Protein AF-A0A944C0C3-F1 (afdb_monomer_lite)

Secondary structure (DSSP, 8-state):
-HHHHHHHHHHHHHHSS---HHHHHHHHGGGEEEEEEEEEEEEE-TTS-EEEE-EE-TT-PEES-BS-HHHHHHS-EEEEEEEEE-STTSEEEE-HHHHS----HHHHHHHHHHHHHHHHHHHHHHHHHHHHHHHHHHHHHHHHEEE-TTS-EEES-HHHHHHHHHHHHHHHHHHHHHHHHHHHHHHH--GGG-EEEEEEEEEEE-TT---SSHHHHHHHSEEEEEEE-SSTT---EEEEETTS--

Foldseek 3Di:
DVVVVVVVVVVVVVVVVDDDPVVVCVVFQQQKWKKKKFKKKWKQFPVRQIWIFAAADPVRATHQIGSDPVSCVVPTDMDMFMWGDPDQQFKIKTFQCRQFNDHPLVSVLVNLLVVLVVLLVVLVVVLVVLVVLLVVLVVVLVVQWDADPVRDIDGNDPVSNVVSVVSNVVSVVSNVVSVVVSVVSVRRSPSVRIDMGMDIQMFIDGPPDDDPDVVSRSPVWTKHWPDADPDPPGGMTMIGTPSRGD

Structure (mmCIF, N/CA/C/O backbone):
data_AF-A0A944C0C3-F1
#
_entry.id   AF-A0A944C0C3-F1
#
loop_
_atom_site.group_PDB
_atom_site.id
_atom_site.type_symbol
_atom_site.label_atom_id
_atom_site.label_alt_id
_atom_site.label_comp_id
_atom_site.label_asym_id
_atom_site.label_entity_id
_atom_site.label_seq_id
_atom_site.pdbx_PDB_ins_code
_atom_site.Cartn_x
_atom_site.Cartn_y
_atom_site.Cartn_z
_atom_site.occupancy
_atom_site.B_iso_or_equiv
_atom_site.auth_seq_id
_atom_site.auth_comp_id
_atom_site.auth_asym_id
_atom_site.auth_atom_id
_atom_site.pdbx_PDB_model_num
ATOM 1 N N . MET A 1 1 ? -55.268 3.472 57.180 1.00 52.78 1 MET A N 1
ATOM 2 C CA . MET A 1 1 ? -53.961 4.138 57.399 1.00 52.78 1 MET A CA 1
ATOM 3 C C . MET A 1 1 ? -52.775 3.318 56.881 1.00 52.78 1 MET A C 1
ATOM 5 O O . MET A 1 1 ? -52.108 3.807 55.984 1.00 52.78 1 MET A O 1
ATOM 9 N N . LYS A 1 2 ? -52.555 2.061 57.312 1.00 54.34 2 LYS A N 1
ATOM 10 C CA . LYS A 1 2 ? -51.426 1.222 56.829 1.00 54.34 2 LYS A CA 1
ATOM 11 C C . LYS A 1 2 ? -51.336 1.047 55.299 1.00 54.34 2 LYS A C 1
ATOM 13 O O . LYS A 1 2 ? -50.247 1.141 54.757 1.00 54.34 2 LYS A O 1
ATOM 18 N N . LYS A 1 3 ? -52.463 0.857 54.595 1.00 54.03 3 LYS A N 1
ATOM 19 C CA . LYS A 1 3 ? -52.486 0.712 53.120 1.00 54.03 3 LYS A CA 1
ATOM 20 C C . LYS A 1 3 ? -52.138 2.003 52.361 1.00 54.03 3 LYS A C 1
ATOM 22 O O . LYS A 1 3 ? -51.507 1.928 51.319 1.00 54.03 3 LYS A O 1
ATOM 27 N N . ILE A 1 4 ? -52.516 3.165 52.901 1.00 68.25 4 ILE A N 1
ATOM 28 C CA . ILE A 1 4 ? -52.216 4.479 52.303 1.00 68.25 4 ILE A CA 1
ATOM 29 C C . ILE A 1 4 ? -50.733 4.807 52.499 1.00 68.25 4 ILE A C 1
ATOM 31 O O . ILE A 1 4 ? -50.081 5.219 51.550 1.00 68.25 4 ILE A O 1
ATOM 35 N N . LEU A 1 5 ? -50.190 4.510 53.688 1.00 67.62 5 LEU A N 1
ATOM 36 C CA . LEU A 1 5 ? -48.763 4.653 53.988 1.00 67.62 5 LEU A CA 1
ATOM 37 C C . LEU A 1 5 ? -47.892 3.763 53.079 1.00 67.62 5 LEU A C 1
ATOM 39 O O . LEU A 1 5 ? -46.846 4.190 52.601 1.00 67.62 5 LEU A O 1
ATOM 43 N N . PHE A 1 6 ? -48.346 2.536 52.805 1.00 72.38 6 PHE A N 1
ATOM 44 C CA . PHE A 1 6 ? -47.646 1.604 51.918 1.00 72.38 6 PHE A CA 1
ATOM 45 C C . PHE A 1 6 ? -47.659 2.080 50.457 1.00 72.38 6 PHE A C 1
ATOM 47 O O . PHE A 1 6 ? -46.633 2.016 49.787 1.00 72.38 6 PHE A O 1
ATOM 54 N N . LEU A 1 7 ? -48.788 2.621 49.980 1.00 69.00 7 LEU A N 1
ATOM 55 C CA . LEU A 1 7 ? -48.899 3.184 48.629 1.00 69.00 7 LEU A CA 1
ATOM 56 C C . LEU A 1 7 ? -48.031 4.439 48.451 1.00 69.00 7 LEU A C 1
ATOM 58 O O . LEU A 1 7 ? -47.411 4.604 47.406 1.00 69.00 7 LEU A O 1
ATOM 62 N N . SER A 1 8 ? -47.944 5.298 49.472 1.00 70.00 8 SER A N 1
ATOM 63 C CA . SER A 1 8 ? -47.096 6.495 49.439 1.00 70.00 8 SER A CA 1
ATOM 64 C C . SER A 1 8 ? -45.602 6.168 49.494 1.00 70.00 8 SER A C 1
ATOM 66 O O . SER A 1 8 ? -44.816 6.826 48.821 1.00 70.00 8 SER A O 1
ATOM 68 N N . VAL A 1 9 ? -45.202 5.131 50.239 1.00 70.81 9 VAL A N 1
ATOM 69 C CA . VAL A 1 9 ? -43.807 4.655 50.257 1.00 70.81 9 VAL A CA 1
ATOM 70 C C . VAL A 1 9 ? -43.448 3.994 48.925 1.00 70.81 9 VAL A C 1
ATOM 72 O O . VAL A 1 9 ? -42.387 4.274 48.380 1.00 70.81 9 VAL A O 1
ATOM 75 N N . LEU A 1 10 ? -44.346 3.190 48.348 1.00 66.38 10 LEU A N 1
ATOM 76 C CA . LEU A 1 10 ? -44.137 2.575 47.035 1.00 66.38 10 LEU A CA 1
ATOM 77 C C . LEU A 1 10 ? -44.036 3.631 45.920 1.00 66.38 10 LEU A C 1
ATOM 79 O O . LEU A 1 10 ? -43.159 3.535 45.068 1.00 66.38 10 LEU A O 1
ATOM 83 N N . ALA A 1 11 ? -44.873 4.673 45.963 1.00 62.66 11 ALA A N 1
ATOM 84 C CA . ALA A 1 11 ? -44.796 5.802 45.039 1.00 62.66 11 ALA A CA 1
ATOM 85 C C . ALA A 1 11 ? -43.496 6.610 45.208 1.00 62.66 11 ALA A C 1
ATOM 87 O O . ALA A 1 11 ? -42.889 6.985 44.212 1.00 62.66 11 ALA A O 1
ATOM 88 N N . ALA A 1 12 ? -43.023 6.825 46.442 1.00 61.19 12 ALA A N 1
ATOM 89 C CA . ALA A 1 12 ? -41.749 7.499 46.705 1.00 61.19 12 ALA A CA 1
ATOM 90 C C . ALA A 1 12 ? -40.536 6.685 46.213 1.00 61.19 12 ALA A C 1
ATOM 92 O O . ALA A 1 12 ? -39.599 7.255 45.663 1.00 61.19 12 ALA A O 1
ATOM 93 N N . VAL A 1 13 ? -40.569 5.354 46.338 1.00 60.91 13 VAL A N 1
ATOM 94 C CA . VAL A 1 13 ? -39.526 4.461 45.800 1.00 60.91 13 VAL A CA 1
ATOM 95 C C . VAL A 1 13 ? -39.543 4.445 44.265 1.00 60.91 13 VAL A C 1
ATOM 97 O O . VAL A 1 13 ? -38.482 4.480 43.648 1.00 60.91 13 VAL A O 1
ATOM 100 N N . LEU A 1 14 ? -40.728 4.465 43.643 1.00 56.59 14 LEU A N 1
ATOM 101 C CA . LEU A 1 14 ? -40.882 4.539 42.184 1.00 56.59 14 LEU A CA 1
ATOM 102 C C . LEU A 1 14 ? -40.457 5.904 41.611 1.00 56.59 14 LEU A C 1
ATOM 104 O O . LEU A 1 14 ? -39.889 5.953 40.525 1.00 56.59 14 LEU A O 1
ATOM 108 N N . LEU A 1 15 ? -40.675 7.001 42.345 1.00 54.72 15 LEU A N 1
ATOM 109 C CA . LEU A 1 15 ? -40.258 8.355 41.951 1.00 54.72 15 LEU A CA 1
ATOM 110 C C . LEU A 1 15 ? -38.751 8.601 42.153 1.00 54.72 15 LEU A C 1
ATOM 112 O O . LEU A 1 15 ? -38.170 9.396 41.420 1.00 54.72 15 LEU A O 1
ATOM 116 N N . CYS A 1 16 ? -38.101 7.895 43.086 1.00 54.53 16 CYS A N 1
ATOM 117 C CA . CYS A 1 16 ? -36.644 7.941 43.280 1.00 54.53 16 CYS A CA 1
ATOM 118 C C . CYS A 1 16 ? -35.850 7.040 42.315 1.00 54.53 16 CYS A C 1
ATOM 120 O O . CYS A 1 16 ? -34.625 7.133 42.276 1.00 54.53 16 CYS A O 1
ATOM 122 N N . ALA A 1 17 ? -36.510 6.168 41.546 1.00 57.03 17 ALA A N 1
ATOM 123 C CA . ALA A 1 17 ? -35.841 5.233 40.636 1.00 57.03 17 ALA A CA 1
ATOM 124 C C . ALA A 1 17 ? -35.495 5.837 39.259 1.00 57.03 17 ALA A C 1
ATOM 126 O O . ALA A 1 17 ? -34.719 5.247 38.507 1.00 57.03 17 ALA A O 1
ATOM 127 N N . CYS A 1 18 ? -36.026 7.016 38.921 1.00 62.00 18 CYS A N 1
ATOM 128 C CA . CYS A 1 18 ? -35.704 7.709 37.674 1.00 62.00 18 CYS A CA 1
ATOM 129 C C . CYS A 1 18 ? -34.451 8.575 37.853 1.00 62.00 18 CYS A C 1
ATOM 131 O O . CYS A 1 18 ? -34.541 9.748 38.219 1.00 62.00 18 CYS A O 1
ATOM 133 N N . LYS A 1 19 ? -33.272 8.002 37.583 1.00 73.88 19 LYS A N 1
ATOM 134 C CA . LYS A 1 19 ? -32.047 8.800 37.438 1.00 73.88 19 LYS A CA 1
ATOM 135 C C . LYS A 1 19 ? -32.201 9.762 36.267 1.00 73.88 19 LYS A C 1
ATOM 137 O O . LYS A 1 19 ? -32.759 9.409 35.226 1.00 73.88 19 LYS A O 1
ATOM 142 N N . LYS A 1 20 ? -31.684 10.979 36.427 1.00 84.50 20 LYS A N 1
ATOM 143 C CA . LYS A 1 20 ? -31.580 11.904 35.296 1.00 84.50 20 LYS A CA 1
ATOM 144 C C . LYS A 1 20 ? -30.569 11.352 34.283 1.00 84.50 20 LYS A C 1
ATOM 146 O O . LYS A 1 20 ? -29.587 10.739 34.706 1.00 84.50 20 LYS A O 1
ATOM 151 N N . PRO A 1 21 ? -30.748 11.607 32.976 1.00 82.12 21 PRO A N 1
ATOM 152 C CA . PRO A 1 21 ? -29.786 11.198 31.952 1.00 82.12 21 PRO A CA 1
ATOM 153 C C . PRO A 1 21 ? -28.337 11.606 32.263 1.00 82.12 21 PRO A C 1
ATOM 155 O O . PRO A 1 21 ? -27.423 10.830 32.023 1.00 82.12 21 PRO A O 1
ATOM 158 N N . GLU A 1 22 ? -28.132 12.776 32.875 1.00 86.12 22 GLU A N 1
ATOM 159 C CA . GLU A 1 22 ? -26.816 13.280 33.302 1.00 86.12 22 GLU A CA 1
ATOM 160 C C . GLU A 1 22 ? -26.154 12.388 34.362 1.00 86.12 22 GLU A C 1
ATOM 162 O O . GLU A 1 22 ? -24.973 12.077 34.266 1.00 86.12 22 GLU A O 1
ATOM 167 N N . GLN A 1 23 ? -26.926 11.919 35.345 1.00 86.31 23 GLN A N 1
ATOM 168 C CA . GLN A 1 23 ? -26.419 11.025 36.389 1.00 86.31 23 GLN A CA 1
ATOM 169 C C . GLN A 1 23 ? -26.054 9.660 35.808 1.00 86.31 23 GLN A C 1
ATOM 171 O O . GLN A 1 23 ? -25.049 9.072 36.193 1.00 86.31 23 GLN A O 1
ATOM 176 N N . LEU A 1 24 ? -26.856 9.166 34.860 1.00 83.50 24 LEU A N 1
ATOM 177 C CA . LEU A 1 24 ? -26.553 7.924 34.158 1.00 83.50 24 LEU A CA 1
ATOM 178 C C . LEU A 1 24 ? -25.295 8.070 33.292 1.00 83.50 24 LEU A C 1
ATOM 180 O O . LEU A 1 24 ? -24.466 7.168 33.276 1.00 83.50 24 LEU A O 1
ATOM 184 N N . TYR A 1 25 ? -25.127 9.207 32.614 1.00 85.06 25 TYR A N 1
ATOM 185 C CA . TYR A 1 25 ? -23.907 9.512 31.871 1.00 85.06 25 TYR A CA 1
ATOM 186 C C . TYR A 1 25 ? -22.688 9.528 32.794 1.00 85.06 25 TYR A C 1
ATOM 188 O O . TYR A 1 25 ? -21.719 8.827 32.525 1.00 85.06 25 TYR A O 1
ATOM 196 N N . ASP A 1 26 ? -22.738 10.260 33.907 1.00 86.56 26 ASP A N 1
ATOM 197 C CA . ASP A 1 26 ? -21.607 10.353 34.832 1.00 86.56 26 ASP A CA 1
ATOM 198 C C . ASP A 1 26 ? -21.208 9.003 35.437 1.00 86.56 26 ASP A C 1
ATOM 200 O O . ASP A 1 26 ? -20.022 8.766 35.664 1.00 86.56 26 ASP A O 1
ATOM 204 N N . GLU A 1 27 ? -22.174 8.109 35.652 1.00 86.94 27 GLU A N 1
ATOM 205 C CA . GLU A 1 27 ? -21.926 6.747 36.129 1.00 86.94 27 GLU A CA 1
ATOM 206 C C . GLU A 1 27 ? -21.344 5.819 35.055 1.00 86.94 27 GLU A C 1
ATOM 208 O O . GLU A 1 27 ? -20.605 4.898 35.395 1.00 86.94 27 GLU A O 1
ATOM 213 N N . GLN A 1 28 ? -21.685 6.025 33.779 1.00 86.75 28 GLN A N 1
ATOM 214 C CA . GLN A 1 28 ? -21.370 5.087 32.691 1.00 86.75 28 GLN A CA 1
ATOM 215 C C . GLN A 1 28 ? -20.277 5.579 31.734 1.00 86.75 28 GLN A C 1
ATOM 217 O O . GLN A 1 28 ? -19.747 4.783 30.960 1.00 86.75 28 GLN A O 1
ATOM 222 N N . LYS A 1 29 ? -19.904 6.863 31.772 1.00 87.31 29 LYS A N 1
ATOM 223 C CA . LYS A 1 29 ? -18.947 7.470 30.829 1.00 87.31 29 LYS A CA 1
ATOM 224 C C . LYS A 1 29 ? -17.575 6.798 30.821 1.00 87.31 29 LYS A C 1
ATOM 226 O O . LYS A 1 29 ? -16.930 6.770 29.784 1.00 87.31 29 LYS A O 1
ATOM 231 N N . SER A 1 30 ? -17.145 6.203 31.936 1.00 89.12 30 SER A N 1
ATOM 232 C CA . SER A 1 30 ? -15.888 5.442 32.013 1.00 89.12 30 SER A CA 1
ATOM 233 C C . SER A 1 30 ? -15.918 4.124 31.230 1.00 89.12 30 SER A C 1
ATOM 235 O O . SER A 1 30 ? -14.862 3.587 30.904 1.00 89.12 30 SER A O 1
ATOM 237 N N . GLY A 1 31 ? -17.106 3.601 30.911 1.00 91.00 31 GLY A N 1
ATOM 238 C CA . GLY A 1 31 ? -17.285 2.399 30.097 1.00 91.00 31 GLY A CA 1
ATOM 239 C C . GLY A 1 31 ? -17.134 2.641 28.593 1.00 91.00 31 GLY A C 1
ATOM 240 O O . GLY A 1 31 ? -17.094 1.675 27.831 1.00 91.00 31 GLY A O 1
ATOM 241 N N . VAL A 1 32 ? -17.048 3.903 28.162 1.00 93.25 32 VAL A N 1
ATOM 242 C CA . VAL A 1 32 ? -16.939 4.314 26.759 1.00 93.25 32 VAL A CA 1
ATOM 243 C C . VAL A 1 32 ? -15.561 4.915 26.519 1.00 93.25 32 VAL A C 1
ATOM 245 O O . VAL A 1 32 ? -15.089 5.740 27.297 1.00 93.25 32 VAL A O 1
ATOM 248 N N . VAL A 1 33 ? -14.905 4.511 25.434 1.00 94.12 33 VAL A N 1
ATOM 249 C CA . VAL A 1 33 ? -13.555 4.974 25.093 1.00 94.12 33 VAL A CA 1
ATOM 250 C C . VAL A 1 33 ? -13.460 5.370 23.631 1.00 94.12 33 VAL A C 1
ATOM 252 O O . VAL A 1 33 ? -14.159 4.824 22.773 1.00 94.12 33 VAL A O 1
ATOM 255 N N . MET A 1 34 ? -12.556 6.299 23.335 1.00 94.81 34 MET A N 1
ATOM 256 C CA . MET A 1 34 ? -12.197 6.617 21.958 1.00 94.81 34 MET A CA 1
ATOM 257 C C . MET A 1 34 ? -11.143 5.627 21.472 1.00 94.81 34 MET A C 1
ATOM 259 O O . MET A 1 34 ? -10.160 5.380 22.166 1.00 94.81 34 MET A O 1
ATOM 263 N N . VAL A 1 35 ? -11.334 5.083 20.277 1.00 96.00 35 VAL A N 1
ATOM 264 C CA . VAL A 1 35 ? -10.367 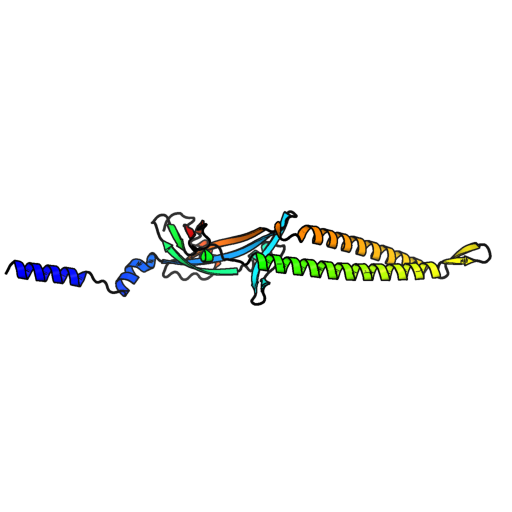4.230 19.584 1.00 96.00 35 VAL A CA 1
ATOM 265 C C . VAL A 1 35 ? -9.672 5.062 18.522 1.00 96.00 35 VAL A C 1
ATOM 267 O O . VAL A 1 35 ? -10.334 5.777 17.771 1.00 96.00 35 VAL A O 1
ATOM 270 N N . ILE A 1 36 ? -8.354 4.932 18.434 1.00 94.94 36 ILE A N 1
ATOM 271 C CA . ILE A 1 36 ? -7.581 5.361 17.272 1.00 94.94 36 ILE A CA 1
ATOM 272 C C . ILE A 1 36 ? -7.101 4.122 16.523 1.00 94.94 36 ILE A C 1
ATOM 274 O O . ILE A 1 36 ? -6.686 3.137 17.137 1.00 94.94 36 ILE A O 1
ATOM 278 N N . ASN A 1 37 ? -7.137 4.191 15.200 1.00 95.62 37 ASN A N 1
ATOM 279 C CA . ASN A 1 37 ? -6.566 3.191 14.320 1.00 95.62 37 ASN A CA 1
ATOM 280 C C . ASN A 1 37 ? -5.639 3.878 13.322 1.00 95.62 37 ASN A C 1
ATOM 282 O O . ASN A 1 37 ? -6.105 4.644 12.473 1.00 95.62 37 ASN A O 1
ATOM 286 N N . LYS A 1 38 ? -4.339 3.599 13.425 1.00 95.62 38 LYS A N 1
ATOM 287 C CA . LYS A 1 38 ? -3.380 3.910 12.367 1.00 95.62 38 LYS A CA 1
ATOM 288 C C . LYS A 1 38 ? -3.249 2.713 11.460 1.00 95.62 38 LYS A C 1
ATOM 290 O O . LYS A 1 38 ? -2.964 1.614 11.928 1.00 95.62 38 LYS A O 1
ATOM 295 N N . TYR A 1 39 ? -3.430 2.926 10.171 1.00 96.25 39 TYR A N 1
ATOM 296 C CA . TYR A 1 39 ? -3.459 1.821 9.240 1.00 96.25 39 TYR A CA 1
ATOM 297 C C . TYR A 1 39 ? -2.882 2.171 7.879 1.00 96.25 39 TYR A C 1
ATOM 299 O O . TYR A 1 39 ? -2.776 3.324 7.466 1.00 96.25 39 TYR A O 1
ATOM 307 N N . TYR A 1 40 ? -2.507 1.112 7.188 1.00 97.94 40 TYR A N 1
ATOM 308 C CA . TYR A 1 40 ? -2.218 1.086 5.767 1.00 97.94 40 TYR A CA 1
ATOM 309 C C . TYR A 1 40 ? -2.669 -0.270 5.231 1.00 97.94 40 TYR A C 1
ATOM 311 O O . TYR A 1 40 ? -3.080 -1.148 5.991 1.00 97.94 40 TYR A O 1
ATOM 319 N N . TYR A 1 41 ? -2.604 -0.449 3.925 1.00 98.06 41 TYR A N 1
ATOM 320 C CA . TYR A 1 41 ? -2.944 -1.690 3.261 1.00 98.06 41 TYR A CA 1
ATOM 321 C C . TYR A 1 41 ? -1.694 -2.307 2.658 1.00 98.06 41 TYR A C 1
ATOM 323 O O . TYR A 1 41 ? -0.877 -1.626 2.040 1.00 98.06 41 TYR A O 1
ATOM 331 N N . GLU A 1 42 ? -1.568 -3.610 2.847 1.00 97.56 42 GLU A N 1
ATOM 332 C CA . GLU A 1 42 ? -0.600 -4.458 2.179 1.00 97.56 42 GLU A CA 1
ATOM 333 C C . GLU A 1 42 ? -1.271 -5.094 0.959 1.00 97.56 42 GLU A C 1
ATOM 335 O O . GLU A 1 42 ? -2.310 -5.749 1.085 1.00 97.56 42 GLU A O 1
ATOM 340 N N . MET A 1 43 ? -0.680 -4.886 -0.215 1.00 95.81 43 MET A N 1
ATOM 341 C CA . MET A 1 43 ? -1.062 -5.503 -1.479 1.00 95.81 43 MET A CA 1
ATOM 342 C C . MET A 1 43 ? -0.032 -6.572 -1.835 1.00 95.81 43 MET A C 1
ATOM 344 O O . MET A 1 43 ? 1.070 -6.248 -2.276 1.00 95.81 43 MET A O 1
ATOM 348 N N . LYS A 1 44 ? -0.384 -7.846 -1.659 1.00 94.19 44 LYS A N 1
ATOM 349 C CA . LYS A 1 44 ? 0.460 -8.965 -2.092 1.00 94.19 44 LYS A CA 1
ATOM 350 C C . LYS A 1 44 ? 0.113 -9.333 -3.520 1.00 94.19 44 LYS A C 1
ATOM 352 O O . LYS A 1 44 ? -1.046 -9.622 -3.823 1.00 94.19 44 LYS A O 1
ATOM 357 N N . LEU A 1 45 ? 1.117 -9.313 -4.381 1.00 91.31 45 LEU A N 1
ATOM 358 C CA . LEU A 1 45 ? 1.002 -9.681 -5.783 1.00 91.31 45 LEU A CA 1
ATOM 359 C C . LEU A 1 45 ? 1.231 -11.192 -5.958 1.00 91.31 45 LEU A C 1
ATOM 361 O O . LEU A 1 45 ? 1.945 -11.797 -5.153 1.00 91.31 45 LEU A O 1
ATOM 365 N N . PRO A 1 46 ? 0.696 -11.809 -7.031 1.00 86.94 46 PRO A N 1
ATOM 366 C CA . PRO A 1 46 ? 0.889 -13.237 -7.313 1.00 86.94 46 PRO A CA 1
ATOM 367 C C . PRO A 1 46 ? 2.361 -13.659 -7.420 1.00 86.94 46 PRO A C 1
ATOM 369 O O . PRO A 1 46 ? 2.713 -14.796 -7.123 1.00 86.94 46 PRO A O 1
ATOM 372 N N . SER A 1 47 ? 3.224 -12.730 -7.829 1.00 83.25 47 SER A N 1
ATOM 373 C CA . SER A 1 47 ? 4.674 -12.900 -7.939 1.00 83.25 47 SER A CA 1
ATOM 374 C C . SER A 1 47 ? 5.403 -12.981 -6.592 1.00 83.25 47 SER A C 1
ATOM 376 O O . SER A 1 47 ? 6.591 -13.285 -6.560 1.00 83.25 47 SER A O 1
ATOM 378 N N . GLY A 1 48 ? 4.722 -12.688 -5.479 1.00 84.62 48 GLY A N 1
ATOM 379 C CA . GLY A 1 48 ? 5.311 -12.583 -4.142 1.00 84.62 48 GLY A CA 1
ATOM 380 C C . GLY A 1 48 ? 5.785 -11.174 -3.774 1.00 84.62 48 GLY A C 1
ATOM 381 O O . GLY A 1 48 ? 6.101 -10.926 -2.609 1.00 84.62 48 GLY A O 1
ATOM 382 N N . TYR A 1 49 ? 5.787 -10.232 -4.723 1.00 88.31 49 TYR A N 1
ATOM 383 C CA . TYR A 1 49 ? 6.049 -8.821 -4.434 1.00 88.31 49 TYR A CA 1
ATOM 384 C C . TYR A 1 49 ? 4.944 -8.224 -3.565 1.00 88.31 49 TYR A C 1
ATOM 386 O O . TYR A 1 49 ? 3.770 -8.578 -3.680 1.00 88.31 49 TYR A O 1
ATOM 394 N N . THR A 1 50 ? 5.330 -7.303 -2.687 1.00 93.25 50 THR A N 1
ATOM 395 C CA . THR A 1 50 ? 4.412 -6.635 -1.767 1.00 93.25 50 THR A CA 1
ATOM 396 C C . THR A 1 50 ? 4.520 -5.131 -1.943 1.00 93.25 50 THR A C 1
ATOM 398 O O . THR A 1 50 ? 5.617 -4.583 -1.908 1.00 93.25 50 THR A O 1
ATOM 401 N N . LEU A 1 51 ? 3.375 -4.483 -2.123 1.00 95.00 51 LEU A N 1
ATOM 402 C CA . LEU A 1 51 ? 3.243 -3.037 -2.245 1.00 95.00 51 LEU A CA 1
ATOM 403 C C . LEU A 1 51 ? 2.341 -2.511 -1.130 1.00 95.00 51 LEU A C 1
ATOM 405 O O . LEU A 1 51 ? 1.549 -3.255 -0.545 1.00 95.00 51 LEU A O 1
ATOM 409 N N . TYR A 1 52 ? 2.448 -1.223 -0.839 1.00 97.69 52 TYR A N 1
ATOM 410 C CA . TYR A 1 52 ? 1.757 -0.586 0.272 1.00 97.69 52 TYR A CA 1
ATOM 411 C C . TYR A 1 52 ? 1.035 0.681 -0.169 1.00 97.69 52 TYR A C 1
ATOM 413 O O . TYR A 1 52 ? 1.483 1.374 -1.076 1.00 97.69 52 TYR A O 1
ATOM 421 N N . PHE A 1 53 ? -0.091 0.983 0.476 1.00 97.69 53 PHE A N 1
ATOM 422 C CA . PHE A 1 53 ? -0.876 2.196 0.230 1.00 97.69 53 PHE A CA 1
ATOM 423 C C . PHE A 1 53 ? -1.768 2.534 1.425 1.00 97.69 53 PHE A C 1
ATOM 425 O O . PHE A 1 53 ? -1.959 1.702 2.310 1.00 97.69 53 PHE A O 1
ATOM 432 N N . THR A 1 54 ? -2.342 3.736 1.474 1.00 97.12 54 THR A N 1
ATOM 433 C CA . THR A 1 54 ? -3.154 4.178 2.628 1.00 97.12 54 THR A CA 1
ATOM 434 C C . THR A 1 54 ? -4.652 4.237 2.361 1.00 97.12 54 THR A C 1
ATOM 436 O O . THR A 1 54 ? -5.433 4.255 3.308 1.00 97.12 54 THR A O 1
ATOM 439 N N . GLY A 1 55 ? -5.075 4.237 1.099 1.00 96.56 55 GLY A N 1
ATOM 440 C CA . GLY A 1 55 ? -6.488 4.262 0.735 1.00 96.56 55 GLY A CA 1
ATOM 441 C C . GLY A 1 55 ? -6.711 4.656 -0.717 1.00 96.56 55 GLY A C 1
ATOM 442 O O . GLY A 1 55 ? -5.803 4.542 -1.542 1.00 96.56 55 GLY A O 1
ATOM 443 N N . LEU A 1 56 ? -7.926 5.119 -0.999 1.00 95.62 56 LEU A N 1
ATOM 444 C CA . LEU A 1 56 ? -8.315 5.710 -2.275 1.00 95.62 56 LEU A CA 1
ATOM 445 C C . LEU A 1 56 ? -8.681 7.184 -2.068 1.00 95.62 56 LEU A C 1
ATOM 447 O O . LEU A 1 56 ? -9.209 7.534 -1.011 1.00 95.62 56 LEU A O 1
ATOM 451 N N . ASP A 1 57 ? -8.395 8.031 -3.054 1.00 93.62 57 ASP A N 1
ATOM 452 C CA . ASP A 1 57 ? -8.895 9.409 -3.096 1.00 93.62 57 ASP A CA 1
ATOM 453 C C . ASP A 1 57 ? -10.340 9.488 -3.627 1.00 93.62 57 ASP A C 1
ATOM 455 O O . ASP A 1 57 ? -10.979 8.466 -3.889 1.00 93.62 57 ASP A O 1
ATOM 459 N N . GLU A 1 58 ? -10.869 10.708 -3.754 1.00 91.00 58 GLU A N 1
ATOM 460 C CA . GLU A 1 58 ? -12.240 10.963 -4.225 1.00 91.00 58 GLU A CA 1
ATOM 461 C C . GLU A 1 58 ? -12.483 10.490 -5.668 1.00 91.00 58 GLU A C 1
ATOM 463 O O . GLU A 1 58 ? -13.600 10.097 -6.006 1.00 91.00 58 GLU A O 1
ATOM 468 N N . ASP A 1 59 ? -11.433 10.458 -6.492 1.00 90.38 59 ASP A N 1
ATOM 469 C CA . ASP A 1 59 ? -11.461 9.969 -7.873 1.00 90.38 59 ASP A CA 1
ATOM 470 C C . ASP A 1 59 ? -11.200 8.449 -7.956 1.00 90.38 59 ASP A C 1
ATOM 472 O O . ASP A 1 59 ? -11.255 7.840 -9.028 1.00 90.38 59 ASP A O 1
ATOM 476 N N . GLY A 1 60 ? -10.930 7.811 -6.814 1.00 89.25 60 GLY A N 1
ATOM 477 C CA . GLY A 1 60 ? -10.612 6.397 -6.692 1.00 89.25 60 GLY A CA 1
ATOM 478 C C . GLY A 1 60 ? -9.136 6.062 -6.914 1.00 89.25 60 GLY A C 1
ATOM 479 O O . GLY A 1 60 ? -8.799 4.880 -6.941 1.00 89.25 60 GLY A O 1
ATOM 480 N N . ASN A 1 61 ? -8.231 7.030 -7.066 1.00 91.62 61 ASN A N 1
ATOM 481 C CA . ASN A 1 61 ? -6.804 6.747 -7.227 1.00 91.62 61 ASN A CA 1
ATOM 482 C C . ASN A 1 61 ? -6.183 6.247 -5.922 1.00 91.62 61 ASN A C 1
ATOM 484 O O . ASN A 1 61 ? -6.567 6.651 -4.826 1.00 91.62 61 ASN A O 1
ATOM 488 N N . ILE A 1 62 ? -5.181 5.376 -6.047 1.00 94.75 62 ILE A N 1
ATOM 489 C CA . ILE A 1 62 ? -4.483 4.790 -4.901 1.00 94.75 62 ILE A CA 1
ATOM 490 C C . ILE A 1 62 ? -3.588 5.852 -4.245 1.00 94.75 62 ILE A C 1
ATOM 492 O O . ILE A 1 62 ? -2.700 6.408 -4.888 1.00 94.75 62 ILE A O 1
ATOM 496 N N . GLN A 1 63 ? -3.788 6.104 -2.951 1.00 95.19 63 GLN A N 1
ATOM 497 C CA . GLN A 1 63 ? -3.027 7.093 -2.183 1.00 95.19 63 GLN A CA 1
ATOM 498 C C . GLN A 1 63 ? -1.785 6.497 -1.512 1.00 95.19 63 GLN A C 1
ATOM 500 O O . GLN A 1 63 ? -1.841 5.395 -0.963 1.00 95.19 63 GLN A O 1
ATOM 505 N N . ASN A 1 64 ? -0.692 7.271 -1.477 1.00 94.25 64 ASN A N 1
ATOM 506 C CA . ASN A 1 64 ? 0.581 6.909 -0.832 1.00 94.25 64 ASN A CA 1
ATOM 507 C C . ASN A 1 64 ? 1.098 5.523 -1.257 1.00 94.25 64 ASN A C 1
ATOM 509 O O . ASN A 1 64 ? 1.541 4.732 -0.425 1.00 94.25 64 ASN A O 1
ATOM 513 N N . PHE A 1 65 ? 0.986 5.225 -2.553 1.00 94.31 65 PHE A N 1
ATOM 514 C CA . PHE A 1 65 ? 1.431 3.966 -3.135 1.00 94.31 65 PHE A CA 1
ATOM 515 C C . PHE A 1 65 ? 2.961 3.884 -3.141 1.00 94.31 65 PHE A C 1
ATOM 517 O O . PHE A 1 65 ? 3.621 4.763 -3.692 1.00 94.31 65 PHE A O 1
ATOM 524 N N . THR A 1 66 ? 3.525 2.852 -2.520 1.00 94.88 66 THR A N 1
ATOM 525 C CA . THR A 1 66 ? 4.978 2.676 -2.380 1.00 94.88 66 THR A CA 1
ATOM 526 C C . THR A 1 66 ? 5.347 1.199 -2.240 1.00 94.88 66 THR A C 1
ATOM 528 O O . THR A 1 66 ? 4.542 0.379 -1.796 1.00 94.88 66 THR A O 1
ATOM 531 N N . GLU A 1 67 ? 6.578 0.855 -2.601 1.00 93.50 67 GLU A N 1
ATOM 532 C CA . GLU A 1 67 ? 7.194 -0.446 -2.315 1.00 93.50 67 GLU A CA 1
ATOM 533 C C . GLU A 1 67 ? 7.921 -0.475 -0.958 1.00 93.50 67 GLU A C 1
ATOM 535 O O . GLU A 1 67 ? 8.178 -1.550 -0.415 1.00 93.50 67 GLU A O 1
ATOM 540 N N . ASP A 1 68 ? 8.220 0.688 -0.360 1.00 95.81 68 ASP A N 1
ATOM 541 C CA . ASP A 1 68 ? 8.919 0.768 0.923 1.00 95.81 68 ASP A CA 1
ATOM 542 C C . ASP A 1 68 ? 7.932 0.847 2.096 1.00 95.81 68 ASP A C 1
ATOM 544 O O . ASP A 1 68 ? 7.284 1.862 2.372 1.00 95.81 68 ASP A O 1
ATOM 548 N N . VAL A 1 69 ? 7.900 -0.223 2.888 1.00 96.06 69 VAL A N 1
ATOM 549 C CA . VAL A 1 69 ? 7.128 -0.293 4.134 1.00 96.06 69 VAL A CA 1
ATOM 550 C C . VAL A 1 69 ? 7.475 0.834 5.123 1.00 96.06 69 VAL A C 1
ATOM 552 O O . VAL A 1 69 ? 6.652 1.212 5.959 1.00 96.06 69 VAL A O 1
ATOM 555 N N . LYS A 1 70 ? 8.693 1.384 5.090 1.00 96.25 70 LYS A N 1
ATOM 556 C CA . LYS A 1 70 ? 9.082 2.505 5.955 1.00 96.25 70 LYS A CA 1
ATOM 557 C C . LYS A 1 70 ? 8.428 3.805 5.509 1.00 96.25 70 LYS A C 1
ATOM 559 O O . LYS A 1 70 ? 8.136 4.631 6.370 1.00 96.25 70 LYS A O 1
ATOM 564 N N . GLU A 1 71 ? 8.199 4.000 4.214 1.00 96.12 71 GLU A N 1
ATOM 565 C CA . GLU A 1 71 ? 7.530 5.193 3.695 1.00 96.12 71 GLU A CA 1
ATOM 566 C C . GLU A 1 71 ? 6.057 5.210 4.084 1.00 96.12 71 GLU A C 1
ATOM 568 O O . GLU A 1 71 ? 5.601 6.188 4.682 1.00 96.12 71 GLU A O 1
ATOM 573 N N . VAL A 1 72 ? 5.337 4.103 3.876 1.00 96.25 72 VAL A N 1
ATOM 574 C CA . VAL A 1 72 ? 3.915 4.029 4.250 1.00 96.25 72 VAL A CA 1
ATOM 575 C C . VAL A 1 72 ? 3.717 4.172 5.766 1.00 96.25 72 VAL A C 1
ATOM 577 O O . VAL A 1 72 ? 2.768 4.803 6.222 1.00 96.25 72 VAL A O 1
ATOM 580 N N . LYS A 1 73 ? 4.658 3.663 6.575 1.00 94.44 73 LYS A N 1
ATOM 581 C CA . LYS A 1 73 ? 4.631 3.799 8.041 1.00 94.44 73 LYS A CA 1
ATOM 582 C C . LYS A 1 73 ? 4.923 5.212 8.541 1.00 94.44 73 LYS A C 1
ATOM 584 O O . LYS A 1 73 ? 4.567 5.518 9.677 1.00 94.44 73 LYS A O 1
ATOM 589 N N . LYS A 1 74 ? 5.583 6.065 7.749 1.00 93.38 74 LYS A N 1
ATOM 590 C CA . LYS A 1 74 ? 5.779 7.482 8.105 1.00 93.38 74 LYS A CA 1
ATOM 591 C C . LYS A 1 74 ? 4.486 8.276 7.952 1.00 93.38 74 LYS A C 1
ATOM 593 O O . LYS A 1 74 ? 4.252 9.174 8.754 1.00 93.38 74 LYS A O 1
ATOM 598 N N . ASN A 1 75 ? 3.661 7.915 6.970 1.00 90.50 75 ASN A N 1
ATOM 599 C CA . ASN A 1 75 ? 2.418 8.609 6.641 1.00 90.50 75 ASN A CA 1
ATOM 600 C C . ASN A 1 75 ? 1.219 7.639 6.603 1.00 90.50 75 ASN A C 1
ATOM 602 O O . ASN A 1 75 ? 0.593 7.510 5.554 1.00 90.50 75 ASN A O 1
ATOM 606 N N . PRO A 1 76 ? 0.893 6.924 7.699 1.00 94.25 76 PRO A N 1
ATOM 607 C CA . PRO A 1 76 ? -0.253 6.022 7.712 1.00 94.25 76 PRO A CA 1
ATOM 608 C C . PRO A 1 76 ? -1.564 6.815 7.664 1.00 94.25 76 PRO A C 1
ATOM 610 O O . PRO A 1 76 ? -1.630 7.961 8.115 1.00 94.25 76 PRO A O 1
ATOM 613 N N . ALA A 1 77 ? -2.634 6.179 7.192 1.00 95.12 77 ALA A N 1
ATOM 614 C CA . ALA A 1 77 ? -3.975 6.704 7.400 1.00 95.12 77 ALA A CA 1
ATOM 615 C C . ALA A 1 77 ? -4.352 6.601 8.883 1.00 95.12 77 ALA A C 1
ATOM 617 O O . ALA A 1 77 ? -3.905 5.700 9.599 1.00 95.12 77 ALA A O 1
ATOM 618 N N . VAL A 1 78 ? -5.202 7.519 9.339 1.00 93.56 78 VAL A N 1
ATOM 619 C CA . VAL A 1 78 ? -5.690 7.553 10.719 1.00 93.56 78 VAL A CA 1
ATOM 620 C C . VAL A 1 78 ? -7.206 7.590 10.702 1.00 93.56 78 VAL A C 1
ATOM 622 O O . VAL A 1 78 ? -7.813 8.355 9.956 1.00 93.56 78 VAL A O 1
ATOM 625 N N . SER A 1 79 ? -7.826 6.758 11.528 1.00 93.69 79 SER A N 1
ATOM 626 C CA . SER A 1 79 ? -9.263 6.804 11.777 1.00 93.69 79 SER A CA 1
ATOM 627 C C . SER A 1 79 ? -9.551 6.748 13.269 1.00 93.69 79 SER A C 1
ATOM 629 O O . SER A 1 79 ? -8.754 6.242 14.062 1.00 93.69 79 SER A O 1
ATOM 631 N N . TYR A 1 80 ? -10.702 7.300 13.633 1.00 94.19 80 TYR A N 1
ATOM 632 C CA . TYR A 1 80 ? -11.171 7.387 15.004 1.00 94.19 80 TYR A CA 1
ATOM 633 C C . TYR A 1 80 ? -12.535 6.719 15.114 1.00 94.19 80 TYR A C 1
ATOM 635 O O . TYR A 1 80 ? -13.323 6.725 14.168 1.00 94.19 80 TYR A O 1
ATOM 643 N N . GLY A 1 81 ? -12.824 6.165 16.283 1.00 95.25 81 GLY A N 1
ATOM 644 C CA . GLY A 1 81 ? -14.119 5.576 16.581 1.00 95.25 81 GLY A CA 1
ATOM 645 C C . GLY A 1 81 ? -14.350 5.443 18.075 1.00 95.25 81 GLY A C 1
ATOM 646 O O . GLY A 1 81 ? -13.609 5.987 18.892 1.00 95.25 81 GLY A O 1
ATOM 647 N N . THR A 1 82 ? -15.381 4.690 18.434 1.00 95.94 82 THR A N 1
ATOM 648 C CA . THR A 1 82 ? -15.774 4.474 19.827 1.00 95.94 82 THR A CA 1
ATOM 649 C C . THR A 1 82 ? -15.792 2.987 20.134 1.00 95.94 82 THR A C 1
ATOM 651 O O . THR A 1 82 ? -16.181 2.174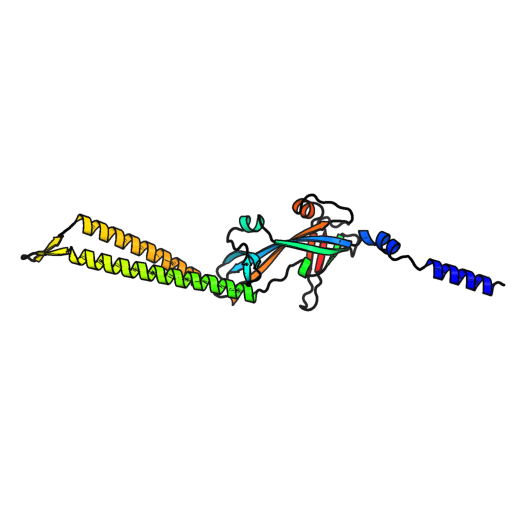 19.293 1.00 95.94 82 THR A O 1
ATOM 654 N N . ALA A 1 83 ? -15.385 2.619 21.342 1.00 96.81 83 ALA A N 1
ATOM 655 C CA . ALA A 1 83 ? -15.555 1.273 21.863 1.00 96.81 83 ALA A CA 1
ATOM 656 C C . ALA A 1 83 ? -16.151 1.303 23.268 1.00 96.81 83 ALA A C 1
ATOM 658 O O . ALA A 1 83 ? -16.043 2.294 23.988 1.00 96.81 83 ALA A O 1
ATOM 659 N N . PHE A 1 84 ? -16.758 0.186 23.648 1.00 96.25 84 PHE A N 1
ATOM 660 C CA . PHE A 1 84 ? -17.335 -0.027 24.968 1.00 96.25 84 PHE A CA 1
ATOM 661 C C . PHE A 1 84 ? -16.586 -1.147 25.667 1.00 96.25 84 PHE A C 1
ATOM 663 O O . PHE A 1 84 ? -16.403 -2.212 25.073 1.00 96.25 84 PHE A O 1
ATOM 670 N N . PHE A 1 85 ? -16.184 -0.941 26.918 1.00 95.56 85 PHE A N 1
ATOM 671 C CA . PHE A 1 85 ? -15.722 -2.048 27.748 1.00 95.56 85 PHE A CA 1
ATOM 672 C C . PHE A 1 85 ? -16.873 -3.023 27.993 1.00 95.56 85 PHE A C 1
ATOM 674 O O . PHE A 1 85 ? -17.982 -2.621 28.342 1.00 95.56 85 PHE A O 1
ATOM 681 N N . ILE A 1 86 ? -16.603 -4.313 27.810 1.00 94.69 86 ILE A N 1
ATOM 682 C CA . ILE A 1 86 ? -17.581 -5.387 28.039 1.00 94.69 86 ILE A CA 1
ATOM 683 C C . ILE A 1 86 ? -17.194 -6.301 29.205 1.00 94.69 86 ILE A C 1
ATOM 685 O O . ILE A 1 86 ? -18.005 -7.116 29.639 1.00 94.69 86 ILE A O 1
ATOM 689 N N . ASP A 1 87 ? -15.961 -6.181 29.701 1.00 92.25 87 ASP A N 1
ATOM 690 C CA . ASP A 1 87 ? -15.459 -6.898 30.867 1.00 92.25 87 ASP A CA 1
ATOM 691 C C . ASP A 1 87 ? -14.324 -6.122 31.565 1.00 92.25 87 ASP A C 1
ATOM 693 O O . ASP A 1 87 ? -13.726 -5.204 31.003 1.00 92.25 87 ASP A O 1
ATOM 697 N N . GLU A 1 88 ? -14.010 -6.512 32.802 1.00 88.31 88 GLU A N 1
ATOM 698 C CA . GLU A 1 88 ? -12.909 -5.944 33.605 1.00 88.31 88 GLU A CA 1
ATOM 699 C C . GLU A 1 88 ? -11.516 -6.409 33.144 1.00 88.31 88 GLU A C 1
ATOM 701 O O . GLU A 1 88 ? -10.490 -5.944 33.636 1.00 88.31 88 GLU A O 1
ATOM 706 N N . LYS A 1 89 ? -11.458 -7.344 32.192 1.00 90.31 89 LYS A N 1
ATOM 707 C CA . LYS A 1 89 ? -10.211 -7.884 31.644 1.00 90.31 89 LYS A CA 1
ATOM 708 C C . LYS A 1 89 ? -9.746 -7.060 30.435 1.00 90.31 89 LYS A C 1
ATOM 710 O O . LYS A 1 89 ? -8.954 -7.550 29.630 1.00 90.31 89 LYS A O 1
ATOM 715 N N . GLY A 1 90 ? -10.295 -5.867 30.209 1.00 91.69 90 GLY A N 1
ATOM 716 C CA . GLY A 1 90 ? -9.971 -5.019 29.063 1.00 91.69 90 GLY A CA 1
ATOM 717 C C . GLY A 1 90 ? -10.516 -5.514 27.718 1.00 91.69 90 GLY A C 1
ATOM 718 O O . GLY A 1 90 ? -9.910 -5.239 26.680 1.00 91.69 90 GLY A O 1
ATOM 719 N N . GLY A 1 91 ? -11.594 -6.302 27.701 1.00 96.19 91 GLY A N 1
ATOM 720 C CA . GLY A 1 91 ? -12.341 -6.621 26.482 1.00 96.19 91 GLY A CA 1
ATOM 721 C C . GLY A 1 91 ? -13.186 -5.431 26.027 1.00 96.19 91 GLY A C 1
ATOM 722 O O . GLY A 1 91 ? -13.881 -4.828 26.847 1.00 96.19 91 GLY A O 1
ATOM 723 N N . LEU A 1 92 ? -13.150 -5.103 24.729 1.00 96.75 92 LEU A N 1
ATOM 724 C CA . LEU A 1 92 ? -13.933 -4.000 24.166 1.00 96.75 92 LEU A CA 1
ATOM 725 C C . LEU A 1 92 ? -14.728 -4.403 22.930 1.00 96.75 92 LEU A C 1
ATOM 727 O O . LEU A 1 92 ? -14.255 -5.180 22.103 1.00 96.75 92 LEU A O 1
ATOM 731 N N . LEU A 1 93 ? -15.900 -3.801 22.765 1.00 97.38 93 LEU A N 1
ATOM 732 C CA . LEU A 1 93 ? -16.748 -3.955 21.591 1.00 97.38 93 LEU A CA 1
ATOM 733 C C . LEU A 1 93 ? -16.790 -2.650 20.795 1.00 97.38 93 LEU A C 1
ATOM 735 O O . LEU A 1 93 ? -17.009 -1.582 21.363 1.00 97.38 93 LEU A O 1
ATOM 739 N N . THR A 1 94 ? -16.582 -2.735 19.486 1.00 97.75 94 THR A N 1
ATOM 740 C CA . THR A 1 94 ? -16.607 -1.593 18.563 1.00 97.75 94 THR A CA 1
ATOM 741 C C . THR A 1 94 ? -17.157 -2.016 17.204 1.00 97.75 94 THR A C 1
ATOM 743 O O . THR A 1 94 ? -17.419 -3.196 16.961 1.00 97.75 94 THR A O 1
ATOM 746 N N . ASN A 1 95 ? -17.313 -1.058 16.302 1.00 97.25 95 ASN A N 1
ATOM 747 C CA . ASN A 1 95 ? -17.639 -1.323 14.915 1.00 97.25 95 ASN A CA 1
ATOM 748 C C . ASN A 1 95 ? -16.470 -1.996 14.177 1.00 97.25 95 ASN A C 1
ATOM 750 O O . ASN A 1 95 ? -15.297 -1.688 14.404 1.00 97.25 95 ASN A O 1
ATOM 754 N N . ARG A 1 96 ? -16.771 -2.899 13.237 1.00 95.88 96 ARG A N 1
ATOM 755 C CA . ARG A 1 96 ? -15.744 -3.577 12.428 1.00 95.88 96 ARG A CA 1
ATOM 756 C C . ARG A 1 96 ? -14.950 -2.577 11.596 1.00 95.88 96 ARG A C 1
ATOM 758 O O . ARG A 1 96 ? -13.735 -2.723 11.526 1.00 95.88 96 ARG A O 1
ATOM 765 N N . HIS A 1 97 ? -15.598 -1.560 11.032 1.00 94.81 97 HIS A N 1
ATOM 766 C CA . HIS A 1 97 ? -14.911 -0.530 10.246 1.00 94.81 97 HIS A CA 1
ATOM 767 C C . HIS A 1 97 ? -13.922 0.317 11.068 1.00 94.81 97 HIS A C 1
ATOM 769 O O . HIS A 1 97 ? -12.959 0.825 10.505 1.00 94.81 97 HIS A O 1
ATOM 775 N N . VAL A 1 98 ? -14.113 0.441 12.388 1.00 96.06 98 VAL A N 1
ATOM 776 C CA . VAL A 1 98 ? -13.156 1.116 13.286 1.00 96.06 98 VAL A CA 1
ATOM 777 C C . VAL A 1 98 ? -11.928 0.233 13.509 1.00 96.06 98 VAL A C 1
ATOM 779 O O . VAL A 1 98 ? -10.794 0.701 13.449 1.00 96.06 98 VAL A O 1
ATOM 782 N N . ALA A 1 99 ? -12.140 -1.065 13.741 1.00 94.88 99 ALA A N 1
ATOM 783 C CA . ALA A 1 99 ? -11.065 -2.028 13.986 1.00 94.88 99 ALA A CA 1
ATOM 784 C C . ALA A 1 99 ? -10.265 -2.385 12.720 1.00 94.88 99 ALA A C 1
ATOM 786 O O . ALA A 1 99 ? -9.068 -2.650 12.792 1.00 94.88 99 ALA A O 1
ATOM 787 N N . SER A 1 100 ? -10.939 -2.424 11.573 1.00 93.12 100 SER A N 1
ATOM 788 C CA . SER A 1 100 ? -10.403 -2.813 10.272 1.00 93.12 100 SER A CA 1
ATOM 789 C C . SER A 1 100 ? -11.113 -1.995 9.190 1.00 93.12 100 SER A C 1
ATOM 791 O O . SER A 1 100 ? -12.178 -2.414 8.719 1.00 93.12 100 SER A O 1
ATOM 793 N N . PRO A 1 101 ? -10.542 -0.848 8.793 1.00 93.56 101 PRO A N 1
ATOM 794 C CA . PRO A 1 101 ? -11.137 0.039 7.808 1.00 93.56 101 PRO A CA 1
ATOM 795 C C . PRO A 1 101 ? -11.461 -0.698 6.501 1.00 93.56 101 PRO A C 1
ATOM 797 O O . PRO A 1 101 ? -10.664 -1.524 6.038 1.00 93.56 101 PRO A O 1
ATOM 800 N N . PRO A 1 102 ? -12.659 -0.477 5.935 1.00 92.06 102 PRO A N 1
ATOM 801 C CA . PRO A 1 102 ? -13.051 -1.105 4.688 1.00 92.06 102 PRO A CA 1
ATOM 802 C C . PRO A 1 102 ? -12.314 -0.461 3.512 1.00 92.06 102 PRO A C 1
ATOM 804 O O . PRO A 1 102 ? -12.012 0.730 3.518 1.00 92.06 102 PRO A O 1
ATOM 807 N N . ILE A 1 103 ? -12.089 -1.256 2.470 1.00 94.75 103 ILE A N 1
ATOM 808 C CA . ILE A 1 103 ? -11.527 -0.805 1.200 1.00 94.75 103 ILE A CA 1
ATOM 809 C C . ILE A 1 103 ? -12.250 -1.513 0.059 1.00 94.75 103 ILE A C 1
ATOM 811 O O . ILE A 1 103 ? -12.526 -2.716 0.145 1.00 94.75 103 ILE A O 1
ATOM 815 N N . ASP A 1 104 ? -12.553 -0.776 -1.007 1.00 94.94 104 ASP A N 1
ATOM 816 C CA . ASP A 1 104 ? -13.061 -1.361 -2.245 1.00 94.94 104 ASP A CA 1
ATOM 817 C C . ASP A 1 104 ? -11.911 -2.072 -2.970 1.00 94.94 104 ASP A C 1
ATOM 819 O O . ASP A 1 104 ? -11.126 -1.475 -3.709 1.00 94.94 104 ASP A O 1
ATOM 823 N N . ARG A 1 105 ? -11.774 -3.372 -2.698 1.00 94.31 105 ARG A N 1
ATOM 824 C CA . ARG A 1 105 ? -10.700 -4.200 -3.257 1.00 94.31 105 ARG A CA 1
ATOM 825 C C . ARG A 1 105 ? -10.789 -4.309 -4.774 1.00 94.31 105 ARG A C 1
ATOM 827 O O . ARG A 1 105 ? -9.746 -4.385 -5.419 1.00 94.31 105 ARG A O 1
ATOM 834 N N . ASP A 1 106 ? -11.994 -4.321 -5.334 1.00 93.81 106 ASP A N 1
ATOM 835 C CA . ASP A 1 106 ? -12.186 -4.461 -6.776 1.00 93.81 106 ASP A CA 1
ATOM 836 C C . ASP A 1 106 ? -11.767 -3.178 -7.492 1.00 93.81 106 ASP A C 1
ATOM 838 O O . ASP A 1 106 ? -11.055 -3.237 -8.499 1.00 93.81 106 ASP A O 1
ATOM 842 N N . LEU A 1 107 ? -12.103 -2.017 -6.923 1.00 94.81 107 LEU A N 1
ATOM 843 C CA . LEU A 1 107 ? -11.640 -0.728 -7.425 1.00 94.81 107 LEU A CA 1
ATOM 844 C C . LEU A 1 107 ? -10.116 -0.585 -7.319 1.00 94.81 107 LEU A C 1
ATOM 846 O O . LEU A 1 107 ? -9.478 -0.203 -8.300 1.00 94.81 107 LEU A O 1
ATOM 850 N N . VAL A 1 108 ? -9.510 -0.970 -6.188 1.00 95.25 108 VAL A N 1
ATOM 851 C CA . VAL A 1 108 ? -8.042 -0.975 -6.038 1.00 95.25 108 VAL A CA 1
ATOM 852 C C . VAL A 1 108 ? -7.389 -1.853 -7.108 1.00 95.25 108 VAL A C 1
ATOM 854 O O . VAL A 1 108 ? -6.471 -1.405 -7.793 1.00 95.25 108 VAL A O 1
ATOM 857 N N . LYS A 1 109 ? -7.869 -3.089 -7.298 1.00 93.25 109 LYS A N 1
ATOM 858 C CA . LYS A 1 109 ? -7.334 -4.023 -8.305 1.00 93.25 109 LYS A CA 1
ATOM 859 C C . LYS A 1 109 ? -7.474 -3.478 -9.722 1.00 93.25 109 LYS A C 1
ATOM 861 O O . LYS A 1 109 ? -6.530 -3.572 -10.509 1.00 93.25 109 LYS A O 1
ATOM 866 N N . LYS A 1 110 ? -8.629 -2.894 -10.049 1.00 92.12 110 LYS A N 1
ATOM 867 C CA . LYS A 1 110 ? -8.884 -2.254 -11.345 1.00 92.12 110 LYS A CA 1
ATOM 868 C C . LYS A 1 110 ? -7.895 -1.117 -11.599 1.00 92.12 110 LYS A C 1
ATOM 870 O O . LYS A 1 110 ? -7.286 -1.074 -12.666 1.00 92.12 110 LYS A O 1
ATOM 875 N N . ASN A 1 111 ? -7.703 -0.238 -10.621 1.00 92.00 111 ASN A N 1
ATOM 876 C CA . ASN A 1 111 ? -6.850 0.937 -10.773 1.00 92.00 111 ASN A CA 1
ATOM 877 C C . ASN A 1 111 ? -5.368 0.559 -10.808 1.00 92.00 111 ASN A C 1
ATOM 879 O O . ASN A 1 111 ? -4.640 1.050 -11.666 1.00 92.00 111 ASN A O 1
ATOM 883 N N . PHE A 1 112 ? -4.941 -0.404 -9.991 1.00 91.81 112 PHE A N 1
ATOM 884 C CA . PHE A 1 112 ? -3.607 -0.995 -10.094 1.00 91.81 112 PHE A CA 1
ATOM 885 C C . PHE A 1 112 ? -3.354 -1.588 -11.491 1.00 91.81 112 PHE A C 1
ATOM 887 O O . PHE A 1 112 ? -2.359 -1.265 -12.134 1.00 91.81 112 PHE A O 1
ATOM 894 N N . THR A 1 113 ? -4.297 -2.379 -12.015 1.00 89.44 113 THR A N 1
ATOM 895 C CA . THR A 1 113 ? -4.204 -2.963 -13.367 1.00 89.44 113 THR A CA 1
ATOM 896 C C . THR A 1 113 ? -4.111 -1.885 -14.451 1.00 89.44 113 THR A C 1
ATOM 898 O O . THR A 1 113 ? -3.382 -2.054 -15.433 1.00 89.44 113 THR A O 1
ATOM 901 N N . ALA A 1 114 ? -4.828 -0.769 -14.292 1.00 89.69 114 ALA A N 1
ATOM 902 C CA . ALA A 1 114 ? -4.760 0.365 -15.209 1.00 89.69 114 ALA A CA 1
ATOM 903 C C . ALA A 1 114 ? -3.379 1.038 -15.182 1.00 89.69 114 ALA A C 1
ATOM 905 O O . ALA A 1 114 ? -2.813 1.276 -16.248 1.00 89.69 114 ALA A O 1
ATOM 906 N N . ILE A 1 115 ? -2.798 1.253 -13.993 1.00 89.44 115 ILE A N 1
ATOM 907 C CA . ILE A 1 115 ? -1.432 1.784 -13.838 1.00 89.44 115 ILE A CA 1
ATOM 908 C C . ILE A 1 115 ? -0.427 0.852 -14.524 1.00 89.44 115 ILE A C 1
ATOM 910 O O . ILE A 1 115 ? 0.360 1.310 -15.350 1.00 89.44 115 ILE A O 1
ATOM 914 N N . MET A 1 116 ? -0.492 -0.457 -14.258 1.00 88.38 116 MET A N 1
ATOM 915 C CA . MET A 1 116 ? 0.404 -1.436 -14.891 1.00 88.38 116 MET A CA 1
ATOM 916 C C . MET A 1 116 ? 0.260 -1.428 -16.417 1.00 88.38 116 MET A C 1
ATOM 918 O O . MET A 1 116 ? 1.252 -1.438 -17.136 1.00 88.38 116 MET A O 1
ATOM 922 N N . SER A 1 117 ? -0.971 -1.336 -16.929 1.00 88.06 117 SER A N 1
ATOM 923 C CA . SER A 1 117 ? -1.228 -1.266 -18.374 1.00 88.06 117 SER A CA 1
ATOM 924 C C . SER A 1 117 ? -0.658 0.001 -19.012 1.00 88.06 117 SER A C 1
ATOM 926 O O . SER A 1 117 ? -0.109 -0.064 -20.108 1.00 88.06 117 SER A O 1
ATOM 928 N N . ALA A 1 118 ? -0.768 1.146 -18.336 1.00 89.94 118 ALA A N 1
ATOM 929 C CA . ALA A 1 118 ? -0.201 2.403 -18.812 1.00 89.94 118 ALA A CA 1
ATOM 930 C C . ALA A 1 118 ? 1.336 2.355 -18.834 1.00 89.94 118 ALA A C 1
ATOM 932 O O . ALA A 1 118 ? 1.950 2.813 -19.797 1.00 89.94 118 ALA A O 1
ATOM 933 N N . LEU A 1 119 ? 1.959 1.747 -17.816 1.00 89.81 119 LEU A N 1
ATOM 934 C CA . LEU A 1 119 ? 3.406 1.519 -17.790 1.00 89.81 119 LEU A CA 1
ATOM 935 C C . LEU A 1 119 ? 3.855 0.605 -18.935 1.00 89.81 119 LEU A C 1
ATOM 937 O O . LEU A 1 119 ? 4.813 0.941 -19.624 1.00 89.81 119 LEU A O 1
ATOM 941 N N . GLN A 1 120 ? 3.128 -0.484 -19.201 1.00 89.19 120 GLN A N 1
ATOM 942 C CA . GLN A 1 120 ? 3.402 -1.377 -20.334 1.00 89.19 120 GLN A CA 1
ATOM 943 C C . GLN A 1 120 ? 3.305 -0.652 -21.679 1.00 89.19 120 GLN A C 1
ATOM 945 O O . GLN A 1 120 ? 4.183 -0.804 -22.522 1.00 89.19 120 GLN A O 1
ATOM 950 N N . GLN A 1 121 ? 2.267 0.165 -21.883 1.00 90.50 121 GLN A N 1
ATOM 951 C CA . GLN A 1 121 ? 2.116 0.947 -23.115 1.00 90.50 121 GLN A CA 1
ATOM 952 C C . GLN A 1 121 ? 3.261 1.943 -23.300 1.00 90.50 121 GLN A C 1
ATOM 954 O O . GLN A 1 121 ? 3.795 2.067 -24.400 1.00 90.50 121 GLN A O 1
ATOM 959 N N . ARG A 1 122 ? 3.662 2.631 -22.226 1.00 91.56 122 ARG A N 1
ATOM 960 C CA . ARG A 1 122 ? 4.784 3.571 -22.260 1.00 91.56 122 ARG A CA 1
ATOM 961 C C . ARG A 1 122 ? 6.105 2.866 -22.556 1.00 91.56 122 ARG A C 1
ATOM 963 O O . ARG A 1 122 ? 6.869 3.359 -23.378 1.00 91.56 122 ARG A O 1
ATOM 970 N N . ALA A 1 123 ? 6.360 1.731 -21.911 1.00 91.19 123 ALA A N 1
ATOM 971 C CA . ALA A 1 123 ? 7.552 0.931 -22.161 1.00 91.19 123 ALA A CA 1
ATOM 972 C C . ALA A 1 123 ? 7.574 0.404 -23.604 1.00 91.19 123 ALA A C 1
ATOM 974 O O . ALA A 1 123 ? 8.585 0.545 -24.279 1.00 91.19 123 ALA A O 1
ATOM 975 N N . GLY A 1 124 ? 6.444 -0.088 -24.122 1.00 91.50 124 GLY A N 1
ATOM 976 C CA . GLY A 1 124 ? 6.327 -0.518 -25.516 1.00 91.50 124 GLY A CA 1
ATOM 977 C C . GLY A 1 124 ? 6.581 0.609 -26.523 1.00 91.50 124 GLY A C 1
ATOM 978 O O . GLY A 1 124 ? 7.269 0.393 -27.516 1.00 91.50 124 GLY A O 1
ATOM 979 N N . ALA A 1 125 ? 6.086 1.822 -26.257 1.00 93.81 125 ALA A N 1
ATOM 980 C CA . ALA A 1 125 ? 6.376 2.988 -27.095 1.00 93.81 125 ALA A CA 1
ATOM 981 C C . ALA A 1 125 ? 7.872 3.344 -27.086 1.00 93.81 125 ALA A C 1
ATOM 983 O O . ALA A 1 125 ? 8.454 3.557 -28.143 1.00 93.81 125 ALA A O 1
ATOM 984 N N . TYR A 1 126 ? 8.505 3.336 -25.911 1.00 94.75 126 TYR A N 1
ATOM 985 C CA . TYR A 1 126 ? 9.943 3.580 -25.781 1.00 94.75 126 TYR A CA 1
ATOM 986 C C . TYR A 1 126 ? 10.788 2.502 -26.481 1.00 94.75 126 TYR A C 1
ATOM 988 O O . TYR A 1 126 ? 11.741 2.818 -27.185 1.00 94.75 126 TYR A O 1
ATOM 996 N N . MET A 1 127 ? 10.404 1.229 -26.371 1.00 94.81 127 MET A N 1
ATOM 997 C CA . MET A 1 127 ? 11.055 0.130 -27.091 1.00 94.81 127 MET A CA 1
ATOM 998 C C . MET A 1 127 ? 10.957 0.292 -28.614 1.00 94.81 127 MET A C 1
ATOM 1000 O O . MET A 1 127 ? 11.911 -0.002 -29.330 1.00 94.81 127 MET A O 1
ATOM 1004 N N . GLU A 1 128 ? 9.823 0.777 -29.122 1.00 95.75 128 GLU A N 1
ATOM 1005 C CA . GLU A 1 128 ? 9.658 1.067 -30.549 1.00 95.75 128 GLU A CA 1
ATOM 1006 C C . GLU A 1 128 ? 10.518 2.265 -30.991 1.00 95.75 128 GLU A C 1
ATOM 1008 O O . GLU A 1 128 ? 11.100 2.241 -32.076 1.00 95.75 128 GLU A O 1
ATOM 1013 N N . GLU A 1 129 ? 10.664 3.294 -30.152 1.00 96.12 129 GLU A N 1
ATOM 1014 C CA . GLU A 1 129 ? 11.602 4.400 -30.396 1.00 96.12 129 GLU A CA 1
ATOM 1015 C C . GLU A 1 129 ? 13.051 3.901 -30.477 1.00 96.12 129 GLU A C 1
ATOM 1017 O O . GLU A 1 129 ? 13.746 4.217 -31.445 1.00 96.12 129 GLU A O 1
ATOM 1022 N N . LEU A 1 130 ? 13.483 3.062 -29.527 1.00 95.88 130 LEU A N 1
ATOM 1023 C CA . LEU A 1 130 ? 14.813 2.440 -29.533 1.00 95.88 130 LEU A CA 1
ATOM 1024 C C . LEU A 1 130 ? 15.044 1.605 -30.792 1.00 95.88 130 LEU A C 1
ATOM 1026 O O . LEU A 1 130 ? 16.084 1.727 -31.436 1.00 95.88 130 LEU A O 1
ATOM 1030 N N . ARG A 1 131 ? 14.056 0.799 -31.191 1.00 95.56 131 ARG A N 1
ATOM 1031 C CA . ARG A 1 131 ? 14.138 -0.024 -32.402 1.00 95.56 131 ARG A CA 1
ATOM 1032 C C . ARG A 1 131 ? 14.304 0.824 -33.663 1.00 95.56 131 ARG A C 1
ATOM 1034 O O . ARG A 1 131 ? 15.101 0.480 -34.535 1.00 95.56 131 ARG A O 1
ATOM 1041 N N . ASN A 1 132 ? 13.567 1.928 -33.764 1.00 96.12 132 ASN A N 1
ATOM 1042 C CA . ASN A 1 132 ? 13.667 2.843 -34.899 1.00 96.12 132 ASN A CA 1
ATOM 1043 C C . ASN A 1 132 ? 15.014 3.580 -34.922 1.00 96.12 132 ASN A C 1
ATOM 1045 O O . ASN A 1 132 ? 15.612 3.711 -35.990 1.00 96.12 132 ASN A O 1
ATOM 1049 N N . ALA A 1 133 ? 15.509 4.023 -33.764 1.00 95.12 133 ALA A N 1
ATOM 1050 C CA . ALA A 1 133 ? 16.821 4.655 -33.641 1.00 95.12 133 ALA A CA 1
ATOM 1051 C C . ALA A 1 133 ? 17.957 3.684 -34.004 1.00 95.12 133 ALA A C 1
ATOM 1053 O O . ALA A 1 133 ? 18.861 4.052 -34.753 1.00 95.12 133 ALA A O 1
ATOM 1054 N N . TYR A 1 134 ? 17.861 2.427 -33.564 1.00 95.31 134 TYR A N 1
ATOM 1055 C CA . TYR A 1 134 ? 18.807 1.373 -33.918 1.00 95.31 134 TYR A CA 1
ATOM 1056 C C . TYR A 1 134 ? 18.845 1.137 -35.432 1.00 95.31 134 TYR A C 1
ATOM 1058 O O . TYR A 1 134 ? 19.914 1.172 -36.035 1.00 95.31 134 TYR A O 1
ATOM 1066 N N . ALA A 1 135 ? 17.680 0.970 -36.070 1.00 94.44 135 ALA A N 1
ATOM 1067 C CA . ALA A 1 135 ? 17.596 0.753 -37.515 1.00 94.44 135 ALA A CA 1
ATOM 1068 C C . ALA A 1 135 ? 18.177 1.929 -38.324 1.00 94.44 135 ALA A C 1
ATOM 1070 O O . ALA A 1 135 ? 18.779 1.725 -39.378 1.00 94.44 135 ALA A O 1
ATOM 1071 N N . GLN A 1 136 ? 18.024 3.164 -37.833 1.00 95.06 136 GLN A N 1
ATOM 1072 C CA . GLN A 1 136 ? 18.646 4.344 -38.440 1.00 95.06 136 GLN A CA 1
ATOM 1073 C C . GLN A 1 136 ? 20.168 4.332 -38.282 1.00 95.06 136 GLN A C 1
ATOM 1075 O O . GLN A 1 136 ? 20.872 4.569 -39.262 1.00 95.06 136 GLN A O 1
ATOM 1080 N N . ALA A 1 137 ? 20.674 4.018 -37.087 1.00 93.56 137 ALA A N 1
ATOM 1081 C CA . ALA A 1 137 ? 22.109 3.927 -36.832 1.00 93.56 137 ALA A CA 1
ATOM 1082 C C . ALA A 1 137 ? 22.771 2.827 -37.679 1.00 93.56 137 ALA A C 1
ATOM 1084 O O . ALA A 1 137 ? 23.842 3.042 -38.242 1.00 93.56 137 ALA A O 1
ATOM 1085 N N . GLU A 1 138 ? 22.110 1.677 -37.833 1.00 92.31 138 GLU A N 1
ATOM 1086 C CA . GLU A 1 138 ? 22.567 0.579 -38.688 1.00 92.31 138 GLU A CA 1
ATOM 1087 C C . GLU A 1 138 ? 22.573 0.979 -40.173 1.00 92.31 138 GLU A C 1
ATOM 1089 O O . GLU A 1 138 ? 23.544 0.723 -40.887 1.00 92.31 138 GLU A O 1
ATOM 1094 N N . ALA A 1 139 ? 21.521 1.651 -40.651 1.00 92.44 139 ALA A N 1
ATOM 1095 C CA . ALA A 1 139 ? 21.462 2.146 -42.025 1.00 92.44 139 ALA A CA 1
ATOM 1096 C C . ALA A 1 139 ? 22.557 3.188 -42.315 1.00 92.44 139 ALA A C 1
ATOM 1098 O O . ALA A 1 139 ? 23.167 3.155 -43.385 1.00 92.44 139 ALA A O 1
ATOM 1099 N N . GLU A 1 140 ? 22.833 4.084 -41.364 1.00 93.19 140 GLU A N 1
ATOM 1100 C CA . GLU A 1 140 ? 23.912 5.067 -41.471 1.00 93.19 140 GLU A CA 1
ATOM 1101 C C . GLU A 1 140 ? 25.283 4.378 -41.472 1.00 93.19 140 GLU A C 1
ATOM 1103 O O . GLU A 1 140 ? 26.088 4.634 -42.368 1.00 93.19 140 GLU A O 1
ATOM 1108 N N . ALA A 1 141 ? 25.523 3.429 -40.562 1.00 91.06 141 ALA A N 1
ATOM 1109 C CA . ALA A 1 141 ? 26.765 2.656 -40.511 1.00 91.06 141 ALA A CA 1
ATOM 1110 C C . ALA A 1 141 ? 27.031 1.913 -41.832 1.00 91.06 141 ALA A C 1
ATOM 1112 O O . ALA A 1 141 ? 28.134 1.976 -42.376 1.00 91.06 141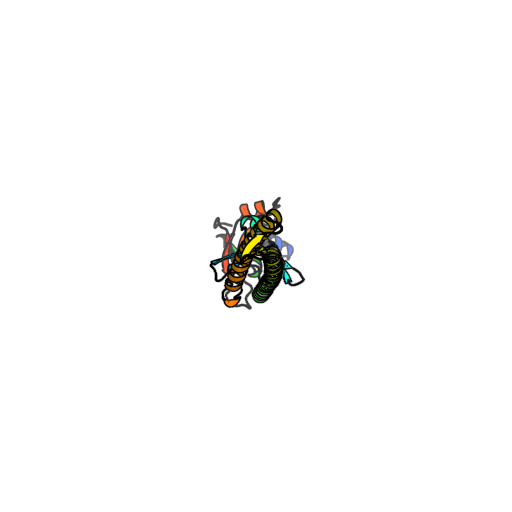 ALA A O 1
ATOM 1113 N N . ASN A 1 142 ? 25.997 1.293 -42.406 1.00 88.69 142 ASN A N 1
ATOM 1114 C CA . ASN A 1 142 ? 26.074 0.618 -43.703 1.00 88.69 142 ASN A CA 1
ATOM 1115 C C . ASN A 1 142 ? 26.330 1.578 -44.877 1.00 88.69 142 ASN A C 1
ATOM 1117 O O . ASN A 1 142 ? 26.829 1.144 -45.909 1.00 88.69 142 ASN A O 1
ATOM 1121 N N . SER A 1 143 ? 25.997 2.867 -44.751 1.00 90.12 143 SER A N 1
ATOM 1122 C CA . SER A 1 143 ? 26.298 3.877 -45.778 1.00 90.12 143 SER A CA 1
ATOM 1123 C C . SER A 1 143 ? 27.745 4.382 -45.732 1.00 90.12 143 SER A C 1
ATOM 1125 O O . SER A 1 143 ? 28.254 4.895 -46.728 1.00 90.12 143 SER A O 1
ATOM 1127 N N . ILE A 1 144 ? 28.407 4.224 -44.582 1.00 90.00 144 ILE A N 1
ATOM 1128 C CA . ILE A 1 144 ? 29.795 4.641 -44.347 1.00 90.00 144 ILE A CA 1
ATOM 1129 C C . ILE A 1 144 ? 30.778 3.554 -44.805 1.00 90.00 144 ILE A C 1
ATOM 1131 O O . ILE A 1 144 ? 31.902 3.855 -45.215 1.00 90.00 144 ILE A O 1
ATOM 1135 N N . VAL A 1 145 ? 30.351 2.293 -44.761 1.00 87.19 145 VAL A N 1
ATOM 1136 C CA . VAL A 1 145 ? 31.133 1.129 -45.177 1.00 87.19 145 VAL A CA 1
ATOM 1137 C C . VAL A 1 145 ? 30.803 0.771 -46.628 1.00 87.19 145 VAL A C 1
ATOM 1139 O O . VAL A 1 145 ? 29.657 0.492 -46.967 1.00 87.19 145 VAL A O 1
ATOM 1142 N N . GLY A 1 146 ? 31.810 0.752 -47.498 1.00 84.62 146 GLY A N 1
ATOM 1143 C CA . GLY A 1 146 ? 31.665 0.425 -48.915 1.00 84.62 146 GLY A CA 1
ATOM 1144 C C . GLY A 1 146 ? 32.767 -0.497 -49.426 1.00 84.62 146 GLY A C 1
ATOM 1145 O O . GLY A 1 146 ? 33.628 -0.944 -48.671 1.00 84.62 146 GLY A O 1
ATOM 1146 N N . TYR A 1 147 ? 32.734 -0.766 -50.730 1.00 84.50 147 TYR A N 1
ATOM 1147 C CA . TYR A 1 147 ? 33.793 -1.481 -51.439 1.00 84.50 147 TYR A CA 1
ATOM 1148 C C . TYR A 1 147 ? 34.423 -0.551 -52.472 1.00 84.50 147 TYR A C 1
ATOM 1150 O O . TYR A 1 147 ? 33.702 0.180 -53.157 1.00 84.50 147 TYR A O 1
ATOM 1158 N N . ASP A 1 148 ? 35.746 -0.570 -52.587 1.00 83.25 148 ASP A N 1
ATOM 1159 C CA . ASP A 1 148 ? 36.443 0.152 -53.649 1.00 83.25 148 ASP A CA 1
ATOM 1160 C C . ASP A 1 148 ? 36.403 -0.591 -54.999 1.00 83.25 148 ASP A C 1
ATOM 1162 O O . ASP A 1 148 ? 35.787 -1.650 -55.148 1.00 83.25 148 ASP A O 1
ATOM 1166 N N . GLU A 1 149 ? 37.064 -0.024 -56.014 1.00 82.00 149 GLU A N 1
ATOM 1167 C CA . GLU A 1 149 ? 37.137 -0.593 -57.369 1.00 82.00 149 GLU A CA 1
ATOM 1168 C C . GLU A 1 149 ? 37.825 -1.973 -57.430 1.00 82.00 149 GLU A C 1
ATOM 1170 O O . GLU A 1 149 ? 37.684 -2.678 -58.433 1.00 82.00 149 GLU A O 1
ATOM 1175 N N . TYR A 1 150 ? 38.541 -2.377 -56.374 1.00 85.31 150 TYR A N 1
ATOM 1176 C CA . TYR A 1 150 ? 39.226 -3.667 -56.250 1.00 85.31 150 TYR A CA 1
ATOM 1177 C C . TYR A 1 150 ? 38.454 -4.671 -55.382 1.00 85.31 150 TYR A C 1
ATOM 1179 O O . TYR A 1 150 ? 38.841 -5.839 -55.310 1.00 85.31 150 TYR A O 1
ATOM 1187 N N . GLY A 1 151 ? 37.327 -4.254 -54.797 1.00 80.81 151 GLY A N 1
ATOM 1188 C CA . GLY A 1 151 ? 36.511 -5.076 -53.909 1.00 80.81 151 GLY A CA 1
ATOM 1189 C C . GLY A 1 151 ? 37.033 -5.129 -52.475 1.00 80.81 151 GLY A C 1
ATOM 1190 O O . GLY A 1 151 ? 36.583 -5.988 -51.714 1.00 80.81 151 GLY A O 1
ATOM 1191 N N . ASP A 1 152 ? 37.946 -4.232 -52.096 1.00 85.81 152 ASP A N 1
ATOM 1192 C CA . ASP A 1 152 ? 38.404 -4.093 -50.719 1.00 85.81 152 ASP A CA 1
ATOM 1193 C C . ASP A 1 152 ? 37.414 -3.239 -49.919 1.00 85.81 152 ASP A C 1
ATOM 1195 O O . ASP A 1 152 ? 36.819 -2.285 -50.423 1.00 85.81 152 ASP A O 1
ATOM 1199 N N . LEU A 1 153 ? 37.214 -3.613 -48.654 1.00 84.00 153 LEU A N 1
ATOM 1200 C CA . LEU A 1 153 ? 36.352 -2.893 -47.719 1.00 84.00 153 LEU A CA 1
ATOM 1201 C C . LEU A 1 153 ? 36.985 -1.545 -47.364 1.00 84.00 153 LEU A C 1
ATOM 1203 O O . LEU A 1 153 ? 38.100 -1.499 -46.843 1.00 84.00 153 LEU A O 1
ATOM 1207 N N . VAL A 1 154 ? 36.256 -0.458 -47.606 1.00 84.44 154 VAL A N 1
ATOM 1208 C CA . VAL A 1 154 ? 36.698 0.906 -47.306 1.00 84.44 154 VAL A CA 1
ATOM 1209 C C . VAL A 1 154 ? 35.646 1.618 -46.465 1.00 84.44 154 VAL A C 1
ATOM 1211 O O . VAL A 1 154 ? 34.457 1.600 -46.780 1.00 84.44 154 VAL A O 1
ATOM 1214 N N . THR A 1 155 ? 36.103 2.272 -45.401 1.00 87.88 155 THR A N 1
ATOM 1215 C CA . THR A 1 155 ? 35.278 3.094 -44.511 1.00 87.88 155 THR A CA 1
ATOM 1216 C C . THR A 1 155 ? 35.502 4.562 -44.851 1.00 87.88 155 THR A C 1
ATOM 1218 O O . THR A 1 155 ? 36.643 5.023 -44.858 1.00 87.88 155 THR A O 1
ATOM 1221 N N . THR A 1 156 ? 34.436 5.306 -45.146 1.00 85.69 156 THR A N 1
ATOM 1222 C CA . THR A 1 156 ? 34.538 6.733 -45.501 1.00 85.69 156 THR A CA 1
ATOM 1223 C C . THR A 1 156 ? 34.718 7.646 -44.285 1.00 85.69 156 THR A C 1
ATOM 1225 O O . THR A 1 156 ? 35.290 8.724 -44.430 1.00 85.69 156 THR A O 1
ATOM 1228 N N . ASP A 1 157 ? 34.288 7.202 -43.100 1.00 90.38 157 ASP A N 1
ATOM 1229 C CA . ASP A 1 157 ? 34.412 7.913 -41.823 1.00 90.38 157 ASP A CA 1
ATOM 1230 C C . ASP A 1 157 ? 34.507 6.915 -40.648 1.00 90.38 157 ASP A C 1
ATOM 1232 O O . ASP A 1 157 ? 33.513 6.344 -40.194 1.00 90.38 157 ASP A O 1
ATOM 1236 N N . GLU A 1 158 ? 35.729 6.642 -40.186 1.00 90.06 158 GLU A N 1
ATOM 1237 C CA . GLU A 1 158 ? 35.981 5.631 -39.151 1.00 90.06 158 GLU A CA 1
ATOM 1238 C C . GLU A 1 158 ? 35.525 6.077 -37.753 1.00 90.06 158 GLU A C 1
ATOM 1240 O O . GLU A 1 158 ? 34.999 5.258 -36.997 1.00 90.06 158 GLU A O 1
ATOM 1245 N N . GLU A 1 159 ? 35.666 7.364 -37.417 1.00 92.25 159 GLU A N 1
ATOM 1246 C CA . GLU A 1 159 ? 35.213 7.905 -36.128 1.00 92.25 159 GLU A CA 1
ATOM 1247 C C . GLU A 1 159 ? 33.687 7.830 -36.030 1.00 92.25 159 GLU A C 1
ATOM 1249 O O . GLU A 1 159 ? 33.150 7.306 -35.049 1.00 92.25 159 GLU A O 1
ATOM 1254 N N . ARG A 1 160 ? 32.978 8.241 -37.089 1.00 92.06 160 ARG A N 1
ATOM 1255 C CA . ARG A 1 160 ? 31.516 8.169 -37.131 1.00 92.06 160 ARG A CA 1
ATOM 1256 C C . ARG A 1 160 ? 31.000 6.734 -37.058 1.00 92.06 160 ARG A C 1
ATOM 1258 O O . ARG A 1 160 ? 30.017 6.472 -36.365 1.00 92.06 160 ARG A O 1
ATOM 1265 N N . LEU A 1 161 ? 31.663 5.792 -37.732 1.00 91.88 161 LEU A N 1
ATOM 1266 C CA . LEU A 1 161 ? 31.306 4.375 -37.654 1.00 91.88 161 LEU A CA 1
ATOM 1267 C C . LEU A 1 161 ? 31.435 3.839 -36.218 1.00 91.88 161 LEU A C 1
ATOM 1269 O O . LEU A 1 161 ? 30.549 3.123 -35.751 1.00 91.88 161 LEU A O 1
ATOM 1273 N N . GLN A 1 162 ? 32.501 4.203 -35.499 1.00 92.94 162 GLN A N 1
ATOM 1274 C CA . GLN A 1 162 ? 32.684 3.800 -34.101 1.00 92.94 162 GLN A CA 1
ATOM 1275 C C . GLN A 1 162 ? 31.601 4.384 -33.183 1.00 92.94 162 GLN A C 1
ATOM 1277 O O . GLN A 1 162 ? 31.075 3.659 -32.335 1.00 92.94 162 GLN A O 1
ATOM 1282 N N . GLU A 1 163 ? 31.226 5.654 -33.368 1.00 94.50 163 GLU A N 1
ATOM 1283 C CA . GLU A 1 163 ? 30.127 6.284 -32.624 1.00 94.50 163 GLU A CA 1
ATOM 1284 C C . GLU A 1 163 ? 28.797 5.551 -32.833 1.00 94.50 163 GLU A C 1
ATOM 1286 O O . GLU A 1 163 ? 28.098 5.248 -31.864 1.00 94.50 163 GLU A O 1
ATOM 1291 N N . LEU A 1 164 ? 28.457 5.231 -34.085 1.00 93.44 164 LEU A N 1
ATOM 1292 C CA . LEU A 1 164 ? 27.210 4.546 -34.434 1.00 93.44 164 LEU A CA 1
ATOM 1293 C C . LEU A 1 164 ? 27.147 3.137 -33.848 1.00 93.44 164 LEU A C 1
ATOM 1295 O O . LEU A 1 164 ? 26.119 2.750 -33.296 1.00 93.44 164 LEU A O 1
ATOM 1299 N N . VAL A 1 165 ? 28.249 2.385 -33.906 1.00 92.56 165 VAL A N 1
ATOM 1300 C CA . VAL A 1 165 ? 28.333 1.042 -33.313 1.00 92.56 165 VAL A CA 1
ATOM 1301 C C . VAL A 1 165 ? 28.195 1.104 -31.789 1.00 92.56 165 VAL A C 1
ATOM 1303 O O . VAL A 1 165 ? 27.493 0.280 -31.198 1.00 92.56 165 VAL A O 1
ATOM 1306 N N . ALA A 1 166 ? 28.829 2.082 -31.137 1.00 94.12 166 ALA A N 1
ATOM 1307 C CA . ALA A 1 166 ? 28.695 2.274 -29.695 1.00 94.12 166 ALA A CA 1
ATOM 1308 C C . ALA A 1 166 ? 27.255 2.644 -29.300 1.00 94.12 166 ALA A C 1
ATOM 1310 O O . ALA A 1 166 ? 26.714 2.065 -28.356 1.00 94.12 166 ALA A O 1
ATOM 1311 N N . ALA A 1 167 ? 26.620 3.550 -30.047 1.00 93.81 167 ALA A N 1
ATOM 1312 C CA . ALA A 1 167 ? 25.235 3.954 -29.828 1.00 93.81 167 ALA A CA 1
ATOM 1313 C C . ALA A 1 167 ? 24.256 2.788 -30.043 1.00 93.81 167 ALA A C 1
ATOM 1315 O O . ALA A 1 167 ? 23.391 2.557 -29.203 1.00 93.81 167 ALA A O 1
ATOM 1316 N N . ALA A 1 168 ? 24.429 2.005 -31.112 1.00 93.00 168 ALA A N 1
ATOM 1317 C CA . ALA A 1 168 ? 23.608 0.829 -31.396 1.00 93.00 168 ALA A CA 1
ATOM 1318 C C . ALA A 1 168 ? 23.687 -0.208 -30.266 1.00 93.00 168 ALA A C 1
ATOM 1320 O O . ALA A 1 168 ? 22.661 -0.723 -29.823 1.00 93.00 168 ALA A O 1
ATOM 1321 N N . LYS A 1 169 ? 24.891 -0.454 -29.734 1.00 94.31 169 LYS A N 1
ATOM 1322 C CA . LYS A 1 169 ? 25.090 -1.344 -28.584 1.00 94.31 169 LYS A CA 1
ATOM 1323 C C . LYS A 1 169 ? 24.394 -0.832 -27.320 1.00 94.31 169 LYS A C 1
ATOM 1325 O O . LYS A 1 169 ? 23.840 -1.627 -26.569 1.00 94.31 169 LYS A O 1
ATOM 1330 N N . GLN A 1 170 ? 24.426 0.476 -27.068 1.00 95.25 170 GLN A N 1
ATOM 1331 C CA . GLN A 1 170 ? 23.715 1.064 -25.932 1.00 95.25 170 GLN A CA 1
ATOM 1332 C C . GLN A 1 170 ? 22.194 0.915 -26.088 1.00 95.25 170 GLN A C 1
ATOM 1334 O O . GLN A 1 170 ? 21.524 0.516 -25.141 1.00 95.25 170 GLN A O 1
ATOM 1339 N N . MET A 1 171 ? 21.653 1.179 -27.281 1.00 95.38 171 MET A N 1
ATOM 1340 C CA . MET A 1 171 ? 20.219 1.016 -27.557 1.00 95.38 171 MET A CA 1
ATOM 1341 C C . MET A 1 171 ? 19.758 -0.433 -27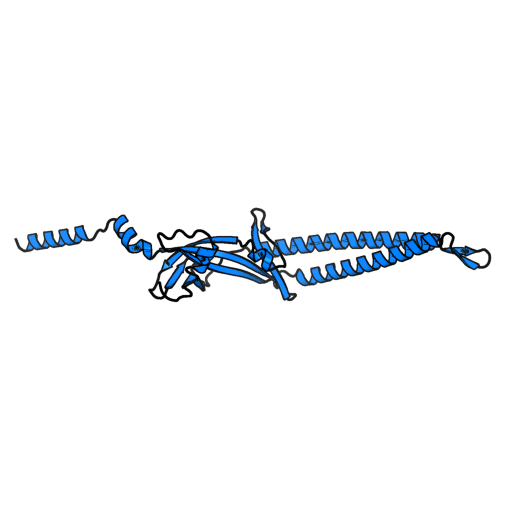.378 1.00 95.38 171 MET A C 1
ATOM 1343 O O . MET A 1 171 ? 18.668 -0.661 -26.863 1.00 95.38 171 MET A O 1
ATOM 1347 N N . GLU A 1 172 ? 20.579 -1.408 -27.774 1.00 93.75 172 GLU A N 1
ATOM 1348 C CA . GLU A 1 172 ? 20.305 -2.834 -27.559 1.00 93.75 172 GLU A CA 1
ATOM 1349 C C . GLU A 1 172 ? 20.207 -3.165 -26.060 1.00 93.75 172 GLU A C 1
ATOM 1351 O O . GLU A 1 172 ? 19.252 -3.811 -25.635 1.00 93.75 172 GLU A O 1
ATOM 1356 N N . GLN A 1 173 ? 21.124 -2.639 -25.240 1.00 94.81 173 GLN A N 1
ATOM 1357 C CA . GLN A 1 173 ? 21.080 -2.806 -23.782 1.00 94.81 173 GLN A CA 1
ATOM 1358 C C . GLN A 1 173 ? 19.833 -2.163 -23.158 1.00 94.81 173 GLN A C 1
ATOM 1360 O O . GLN A 1 173 ? 19.135 -2.804 -22.374 1.00 94.81 173 GLN A O 1
ATOM 1365 N N . GLU A 1 174 ? 19.513 -0.920 -23.530 1.00 95.06 174 GLU A N 1
ATOM 1366 C CA . GLU A 1 174 ? 18.310 -0.226 -23.047 1.00 95.06 174 GLU A CA 1
ATOM 1367 C C . GLU A 1 174 ? 17.024 -0.960 -23.465 1.00 95.06 174 GLU A C 1
ATOM 1369 O O . GLU A 1 174 ? 16.058 -1.025 -22.698 1.00 95.06 174 GLU A O 1
ATOM 1374 N N . TYR A 1 175 ? 17.012 -1.557 -24.660 1.00 95.38 175 TYR A N 1
ATOM 1375 C CA . TYR A 1 175 ? 15.889 -2.353 -25.145 1.00 95.38 175 TYR A CA 1
ATOM 1376 C C . TYR A 1 175 ? 15.699 -3.622 -24.310 1.00 95.38 175 TYR A C 1
ATOM 1378 O O . TYR A 1 175 ? 14.574 -3.915 -23.905 1.00 95.38 175 TYR A O 1
ATOM 1386 N N . GLU A 1 176 ? 16.776 -4.355 -24.013 1.00 94.06 176 GLU A N 1
ATOM 1387 C CA . GLU A 1 176 ? 16.723 -5.542 -23.152 1.00 94.06 176 GLU A CA 1
ATOM 1388 C C . GLU A 1 176 ? 16.224 -5.199 -21.740 1.00 94.06 176 GLU A C 1
ATOM 1390 O O . GLU A 1 176 ? 15.383 -5.910 -21.183 1.00 94.06 176 GLU A O 1
ATOM 1395 N N . GLU A 1 177 ? 16.688 -4.095 -21.152 1.00 92.06 177 GLU A N 1
ATOM 1396 C CA . GLU A 1 177 ? 16.214 -3.625 -19.844 1.00 92.06 177 GLU A CA 1
ATOM 1397 C C . GLU A 1 177 ? 14.714 -3.295 -19.865 1.00 92.06 177 GLU A C 1
ATOM 1399 O O . GLU A 1 177 ? 13.961 -3.736 -18.987 1.00 92.06 177 GLU A O 1
ATOM 1404 N N . ALA A 1 178 ? 14.257 -2.570 -20.889 1.00 91.19 178 ALA A N 1
ATOM 1405 C CA . ALA A 1 178 ? 12.849 -2.236 -21.062 1.00 91.19 178 ALA A CA 1
ATOM 1406 C C . ALA A 1 178 ? 11.985 -3.486 -21.295 1.00 91.19 178 ALA A C 1
ATOM 1408 O O . ALA A 1 178 ? 10.905 -3.603 -20.709 1.00 91.19 178 ALA A O 1
ATOM 1409 N N . GLN A 1 179 ? 12.468 -4.444 -22.089 1.00 92.00 179 GLN A N 1
ATOM 1410 C CA . GLN A 1 179 ? 11.782 -5.710 -22.332 1.00 92.00 179 GLN A CA 1
ATOM 1411 C C . GLN A 1 179 ? 11.616 -6.509 -21.035 1.00 92.00 179 GLN A C 1
ATOM 1413 O O . GLN A 1 179 ? 10.503 -6.929 -20.712 1.00 92.00 179 GLN A O 1
ATOM 1418 N N . ASN A 1 180 ? 12.686 -6.651 -20.249 1.00 88.88 180 ASN A N 1
ATOM 1419 C CA . ASN A 1 180 ? 12.638 -7.328 -18.953 1.00 88.88 180 ASN A CA 1
ATOM 1420 C C . ASN A 1 180 ? 11.613 -6.673 -18.012 1.00 88.88 180 ASN A C 1
ATOM 1422 O O . ASN A 1 180 ? 10.845 -7.366 -17.341 1.00 88.88 180 ASN A O 1
ATOM 1426 N N . ALA A 1 181 ? 11.551 -5.338 -17.987 1.00 86.06 181 ALA A N 1
ATOM 1427 C CA . ALA A 1 181 ? 10.554 -4.617 -17.202 1.00 86.06 181 ALA A CA 1
ATOM 1428 C C . ALA A 1 181 ? 9.118 -4.907 -17.678 1.00 86.06 181 ALA A C 1
ATOM 1430 O O . ALA A 1 181 ? 8.237 -5.144 -16.850 1.00 86.06 181 ALA A O 1
ATOM 1431 N N . VAL A 1 182 ? 8.864 -4.937 -18.990 1.00 88.38 182 VAL A N 1
ATOM 1432 C CA . VAL A 1 182 ? 7.540 -5.272 -19.550 1.00 88.38 182 VAL A CA 1
ATOM 1433 C C . VAL A 1 182 ? 7.113 -6.688 -19.169 1.00 88.38 182 VAL A C 1
ATOM 1435 O O . VAL A 1 182 ? 5.978 -6.878 -18.725 1.00 88.38 182 VAL A O 1
ATOM 1438 N N . GLU A 1 183 ? 8.014 -7.662 -19.282 1.00 86.38 183 GLU A N 1
ATOM 1439 C CA . GLU A 1 183 ? 7.747 -9.055 -18.913 1.00 86.38 183 GLU A CA 1
ATOM 1440 C C . GLU A 1 183 ? 7.429 -9.193 -17.416 1.00 86.38 183 GLU A C 1
ATOM 1442 O O . GLU A 1 183 ? 6.475 -9.879 -17.038 1.00 86.38 183 GLU A O 1
ATOM 1447 N N . MET A 1 184 ? 8.153 -8.478 -16.545 1.00 81.44 184 MET A N 1
ATOM 1448 C CA . MET A 1 184 ? 7.823 -8.417 -15.117 1.00 81.44 184 MET A CA 1
ATOM 1449 C C . MET A 1 184 ? 6.432 -7.818 -14.879 1.00 81.44 184 MET A C 1
ATOM 1451 O O . MET A 1 184 ? 5.656 -8.361 -14.089 1.00 81.44 184 MET A O 1
ATOM 1455 N N . LEU A 1 185 ? 6.084 -6.731 -15.579 1.00 83.44 185 LEU A N 1
ATOM 1456 C CA . LEU A 1 185 ? 4.765 -6.101 -15.473 1.00 83.44 185 LEU A CA 1
ATOM 1457 C C . LEU A 1 185 ? 3.636 -7.054 -15.898 1.00 83.44 185 LEU A C 1
ATOM 1459 O O . LEU A 1 185 ? 2.565 -7.039 -15.289 1.00 83.44 185 LEU A O 1
ATOM 1463 N N . GLU A 1 186 ? 3.854 -7.907 -16.902 1.00 81.44 186 GLU A N 1
ATOM 1464 C CA . GLU A 1 186 ? 2.869 -8.915 -17.318 1.00 81.44 186 GLU A CA 1
ATOM 1465 C C . GLU A 1 186 ? 2.596 -9.949 -16.225 1.00 81.44 186 GLU A C 1
ATOM 1467 O O . GLU A 1 186 ? 1.437 -10.281 -15.962 1.00 81.44 186 GLU A O 1
ATOM 1472 N N . GLN A 1 187 ? 3.642 -10.411 -15.540 1.00 75.00 187 GLN A N 1
ATOM 1473 C CA . GLN A 1 187 ? 3.524 -11.427 -14.491 1.00 75.00 187 GLN A CA 1
ATOM 1474 C C . GLN A 1 187 ? 2.774 -10.925 -13.250 1.00 75.00 187 GLN A C 1
ATOM 1476 O O . GLN A 1 187 ? 2.159 -11.719 -12.536 1.00 75.00 187 GLN A O 1
ATOM 1481 N N . ILE A 1 188 ? 2.798 -9.616 -12.986 1.00 74.56 188 ILE A N 1
ATOM 1482 C CA . ILE A 1 188 ? 2.185 -9.026 -11.786 1.00 74.56 188 ILE A CA 1
ATOM 1483 C C . ILE A 1 188 ? 0.790 -8.439 -12.016 1.00 74.56 188 ILE A C 1
ATOM 1485 O O . ILE A 1 188 ? 0.142 -7.999 -11.065 1.00 74.56 188 ILE A O 1
ATOM 1489 N N . LYS A 1 189 ? 0.309 -8.432 -13.263 1.00 71.50 189 LYS A N 1
ATOM 1490 C CA . LYS A 1 189 ? -0.943 -7.772 -13.646 1.00 71.50 189 LYS A CA 1
ATOM 1491 C C . LYS A 1 189 ? -2.203 -8.594 -13.364 1.00 71.50 189 LYS A C 1
ATOM 1493 O O . LYS A 1 189 ? -3.278 -8.005 -13.371 1.00 71.50 189 LYS A O 1
ATOM 1498 N N . ASP A 1 190 ? -2.123 -9.911 -13.125 1.00 78.88 190 ASP A N 1
ATOM 1499 C CA . ASP A 1 190 ? -3.327 -10.729 -12.881 1.00 78.88 190 ASP A CA 1
ATOM 1500 C C . ASP A 1 190 ? -4.027 -10.309 -11.571 1.00 78.88 190 ASP A C 1
ATOM 1502 O O . ASP A 1 190 ? -3.546 -10.628 -10.477 1.00 78.88 190 ASP A O 1
ATOM 1506 N N . PRO A 1 191 ? -5.202 -9.653 -11.644 1.00 80.50 191 PRO A N 1
ATOM 1507 C CA . PRO A 1 191 ? -5.865 -9.119 -10.460 1.00 80.50 191 PRO A CA 1
ATOM 1508 C C . PRO A 1 191 ? -6.440 -10.215 -9.550 1.00 80.50 191 PRO A C 1
ATOM 1510 O O . PRO A 1 191 ? -6.781 -9.951 -8.389 1.00 80.50 191 PRO A O 1
ATOM 1513 N N . ARG A 1 192 ? -6.581 -11.453 -10.046 1.00 83.44 192 ARG A N 1
ATOM 1514 C CA . ARG A 1 192 ? -7.215 -12.555 -9.306 1.00 83.44 192 ARG A CA 1
ATOM 1515 C C . ARG A 1 192 ? -6.364 -13.026 -8.137 1.00 83.44 192 ARG A C 1
ATOM 1517 O O . ARG A 1 192 ? -6.926 -13.349 -7.097 1.00 83.44 192 ARG A O 1
ATOM 1524 N N . GLY A 1 193 ? -5.041 -13.016 -8.288 1.00 85.94 193 GLY A N 1
ATOM 1525 C CA . GLY A 1 193 ? -4.115 -13.414 -7.225 1.00 85.94 193 GLY A CA 1
ATOM 1526 C C . GLY A 1 193 ? -3.651 -12.263 -6.328 1.00 85.94 193 GLY A C 1
ATOM 1527 O O . GLY A 1 193 ? -2.807 -12.486 -5.470 1.00 85.94 193 GLY A O 1
ATOM 1528 N N . ILE A 1 194 ? -4.178 -11.044 -6.512 1.00 91.88 194 ILE A N 1
ATOM 1529 C CA . ILE A 1 194 ? -3.852 -9.908 -5.642 1.00 91.88 194 ILE A CA 1
ATOM 1530 C C . ILE A 1 194 ? -4.628 -10.023 -4.325 1.00 91.88 194 ILE A C 1
ATOM 1532 O O . ILE A 1 194 ? -5.867 -10.014 -4.320 1.00 91.88 194 ILE A O 1
ATOM 1536 N N . GLU A 1 195 ? -3.907 -10.057 -3.207 1.00 94.31 195 GLU A N 1
ATOM 1537 C CA . GLU A 1 195 ? -4.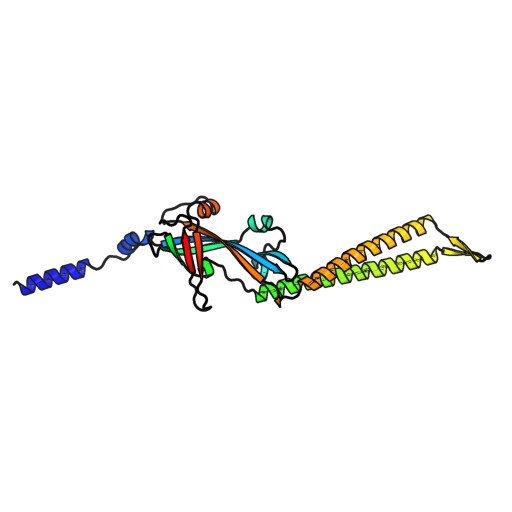474 -9.997 -1.858 1.00 94.31 195 GLU A CA 1
ATOM 1538 C C . GLU A 1 195 ? -4.297 -8.598 -1.267 1.00 94.31 195 GLU A C 1
ATOM 1540 O O . GLU A 1 195 ? -3.216 -8.022 -1.345 1.00 94.31 195 GLU A O 1
ATOM 1545 N N . ILE A 1 196 ? -5.354 -8.055 -0.656 1.00 96.25 196 ILE A N 1
ATOM 1546 C CA . ILE A 1 196 ? -5.333 -6.730 -0.021 1.00 96.25 196 ILE A CA 1
ATOM 1547 C C . ILE A 1 196 ? -5.765 -6.874 1.433 1.00 96.25 196 ILE A C 1
ATOM 1549 O O . ILE A 1 196 ? -6.934 -7.182 1.716 1.00 96.25 196 ILE A O 1
ATOM 1553 N N . ASN A 1 197 ? -4.826 -6.611 2.339 1.00 95.06 197 ASN A N 1
ATOM 1554 C CA . ASN A 1 197 ? -4.996 -6.784 3.775 1.00 95.06 197 ASN A CA 1
ATOM 1555 C C . ASN A 1 197 ? -4.698 -5.475 4.519 1.00 95.06 197 ASN A C 1
ATOM 1557 O O . ASN A 1 197 ? -3.644 -4.883 4.295 1.00 95.06 197 ASN A O 1
ATOM 1561 N N . PRO A 1 198 ? -5.589 -5.009 5.409 1.00 95.38 198 PRO A N 1
ATOM 1562 C CA . PRO A 1 198 ? -5.279 -3.882 6.273 1.00 95.38 198 PRO A CA 1
ATOM 1563 C C . PRO A 1 198 ? -4.253 -4.297 7.331 1.00 95.38 198 PRO A C 1
ATOM 1565 O O . PRO A 1 198 ? -4.361 -5.359 7.948 1.00 95.38 198 PRO A O 1
ATOM 1568 N N . VAL A 1 199 ? -3.283 -3.427 7.575 1.00 96.38 199 VAL A N 1
ATOM 1569 C CA . VAL A 1 199 ? -2.359 -3.502 8.701 1.00 96.38 199 VAL A CA 1
ATOM 1570 C C . VAL A 1 199 ? -2.730 -2.383 9.662 1.00 96.38 199 VAL A C 1
ATOM 1572 O O . VAL A 1 199 ? -2.576 -1.213 9.327 1.00 96.38 199 VAL A O 1
ATOM 1575 N N . CYS A 1 200 ? -3.236 -2.747 10.839 1.00 95.12 200 CYS A N 1
ATOM 1576 C CA . CYS A 1 200 ? -3.779 -1.809 11.820 1.00 95.12 200 CYS A CA 1
ATOM 1577 C C . CYS A 1 200 ? -2.936 -1.772 13.098 1.00 95.12 200 CYS A C 1
ATOM 1579 O O . CYS A 1 200 ? -2.552 -2.811 13.638 1.00 95.12 200 CYS A O 1
ATOM 1581 N N . GLU A 1 201 ? -2.725 -0.570 13.619 1.00 95.31 201 GLU A N 1
ATOM 1582 C CA . GLU A 1 201 ? -2.183 -0.286 14.941 1.00 95.31 201 GLU A CA 1
ATOM 1583 C C . GLU A 1 201 ? -3.262 0.451 15.740 1.00 95.31 201 GLU A C 1
ATOM 1585 O O . GLU A 1 201 ? -3.691 1.546 15.370 1.00 95.31 201 GLU A O 1
ATOM 1590 N N . LEU A 1 202 ? -3.738 -0.182 16.814 1.00 95.69 202 LEU A N 1
ATOM 1591 C CA . LEU A 1 202 ? -4.899 0.271 17.572 1.00 95.69 202 LEU A CA 1
ATOM 1592 C C . LEU A 1 202 ? -4.514 0.682 18.993 1.00 95.69 202 LEU A C 1
ATOM 1594 O O . LEU A 1 202 ? -3.696 0.039 19.657 1.00 95.69 202 LEU A O 1
ATOM 1598 N N . GLY A 1 203 ? -5.174 1.723 19.488 1.00 95.06 203 GLY A N 1
ATOM 1599 C CA . GLY A 1 203 ? -5.074 2.163 20.874 1.00 95.06 203 GLY A CA 1
ATOM 1600 C C . GLY A 1 203 ? -6.341 2.872 21.328 1.00 95.06 203 GLY A C 1
ATOM 1601 O O . GLY A 1 203 ? -7.191 3.227 20.507 1.00 95.06 203 GLY A O 1
ATOM 1602 N N . ILE A 1 204 ? -6.470 3.077 22.638 1.00 94.06 204 ILE A N 1
ATOM 1603 C CA . ILE A 1 204 ? -7.628 3.759 23.223 1.00 94.06 204 ILE A CA 1
ATOM 1604 C C . ILE A 1 204 ? -7.243 4.985 24.057 1.00 94.06 204 ILE A C 1
ATOM 1606 O O . ILE A 1 204 ? -6.182 5.027 24.682 1.00 94.06 204 ILE A O 1
ATOM 1610 N N . ALA A 1 205 ? -8.154 5.953 24.123 1.00 91.75 205 ALA A N 1
ATOM 1611 C CA . ALA A 1 205 ? -8.160 7.000 25.135 1.00 91.75 205 ALA A CA 1
ATOM 1612 C C . ALA A 1 205 ? -9.342 6.805 26.065 1.00 91.75 205 ALA A C 1
ATOM 1614 O O . ALA A 1 205 ? -10.491 6.695 25.630 1.00 91.75 205 ALA A O 1
ATOM 1615 N N . LEU A 1 206 ? -9.028 6.819 27.354 1.00 89.75 206 LEU A N 1
ATOM 1616 C CA . LEU A 1 206 ? -10.013 6.864 28.418 1.00 89.75 206 LEU A CA 1
ATOM 1617 C C . LEU A 1 206 ? -10.616 8.267 28.515 1.00 89.75 206 LEU A C 1
ATOM 1619 O O . LEU A 1 206 ? -9.971 9.261 28.158 1.00 89.75 206 LEU A O 1
ATOM 1623 N N . GLU A 1 207 ? -11.831 8.340 29.048 1.00 84.94 207 GLU A N 1
ATOM 1624 C CA . GLU A 1 207 ? -12.506 9.604 29.328 1.00 84.94 207 GLU A CA 1
ATOM 1625 C C . GLU A 1 207 ? -11.614 10.548 30.153 1.00 84.94 207 GLU A C 1
ATOM 1627 O O . GLU A 1 207 ? -10.962 10.146 31.120 1.00 84.94 207 GLU A O 1
ATOM 1632 N N . GLY A 1 208 ? -11.558 11.817 29.745 1.00 81.00 208 GLY A N 1
ATOM 1633 C CA . GLY A 1 208 ? -10.729 12.842 30.388 1.00 81.00 208 GLY A CA 1
ATOM 1634 C C . GLY A 1 208 ? -9.222 12.744 30.117 1.00 81.00 208 GLY A C 1
ATOM 1635 O O . GLY A 1 208 ? -8.457 13.540 30.665 1.00 81.00 208 GLY A O 1
ATOM 1636 N N . SER A 1 209 ? -8.767 11.806 29.280 1.00 83.81 209 SER A N 1
ATOM 1637 C CA . SER A 1 209 ? -7.377 11.799 28.821 1.00 83.81 209 SER A CA 1
ATOM 1638 C C . SER A 1 209 ? -7.154 12.816 27.694 1.00 83.81 209 SER A C 1
ATOM 1640 O O . SER A 1 209 ? -7.962 12.946 26.779 1.00 83.81 209 SER A O 1
ATOM 1642 N N . SER A 1 210 ? -6.024 13.527 27.758 1.00 78.56 210 SER A N 1
ATOM 1643 C CA . SER A 1 210 ? -5.609 14.518 26.752 1.00 78.56 210 SER A CA 1
ATOM 1644 C C . SER A 1 210 ? -4.239 14.150 26.171 1.00 78.56 210 SER A C 1
ATOM 1646 O O . SER A 1 210 ? -3.235 14.783 26.516 1.00 78.56 210 SER A O 1
ATOM 1648 N N . PRO A 1 211 ? -4.157 13.082 25.357 1.00 78.06 211 PRO A N 1
ATOM 1649 C CA . PRO A 1 211 ? -2.912 12.677 24.712 1.00 78.06 211 PRO A CA 1
ATOM 1650 C C . PRO A 1 211 ? -2.393 13.794 23.801 1.00 78.06 211 PRO A C 1
ATOM 1652 O O . PRO A 1 211 ? -3.155 14.426 23.071 1.00 78.06 211 PRO A O 1
ATOM 1655 N N . LYS A 1 212 ? -1.082 14.044 23.835 1.00 81.75 212 LYS A N 1
ATOM 1656 C CA . LYS A 1 212 ? -0.438 15.137 23.087 1.00 81.75 212 LYS A CA 1
ATOM 1657 C C . LYS A 1 212 ? -0.111 14.757 21.645 1.00 81.75 212 LYS A C 1
ATOM 1659 O O . LYS A 1 212 ? 0.266 15.616 20.855 1.00 81.75 212 LYS A O 1
ATOM 1664 N N . SER A 1 213 ? -0.197 13.468 21.318 1.00 83.62 213 SER A N 1
ATOM 1665 C CA . SER A 1 213 ? 0.000 12.941 19.969 1.00 83.62 213 SER A CA 1
ATOM 1666 C C . SER A 1 213 ? -0.688 11.588 19.796 1.00 83.62 213 SER A C 1
ATOM 1668 O O . SER A 1 213 ? -0.898 10.850 20.758 1.00 83.62 213 SER A O 1
ATOM 1670 N N . GLU A 1 214 ? -0.949 11.214 18.549 1.00 82.19 214 GLU A N 1
ATOM 1671 C CA . GLU A 1 214 ? -1.478 9.893 18.193 1.00 82.19 214 GLU A CA 1
ATOM 1672 C C . GLU A 1 214 ? -0.542 8.748 18.618 1.00 82.19 214 GLU A C 1
ATOM 1674 O O . GLU A 1 214 ? -0.994 7.680 19.012 1.00 82.19 214 GLU A O 1
ATOM 1679 N N . ASN A 1 215 ? 0.779 8.962 18.590 1.00 83.00 215 ASN A N 1
ATOM 1680 C CA . ASN A 1 215 ? 1.737 7.946 19.039 1.00 83.00 215 ASN A CA 1
ATOM 1681 C C . ASN A 1 215 ? 1.687 7.735 20.557 1.00 83.00 215 ASN A C 1
ATOM 1683 O O . ASN A 1 215 ? 1.921 6.626 21.030 1.00 83.00 215 ASN A O 1
ATOM 1687 N N . GLU A 1 216 ? 1.402 8.784 21.331 1.00 82.31 216 GLU A N 1
ATOM 1688 C CA . GLU A 1 216 ? 1.150 8.644 22.767 1.00 82.31 216 GLU A CA 1
ATOM 1689 C C . GLU A 1 216 ? -0.125 7.826 23.006 1.00 82.31 216 GLU A C 1
ATOM 1691 O O . GLU A 1 216 ? -0.137 6.936 23.852 1.00 82.31 216 GLU A O 1
ATOM 1696 N N . PHE A 1 217 ? -1.157 8.075 22.199 1.00 81.69 217 PHE A N 1
ATOM 1697 C CA . PHE A 1 217 ? -2.432 7.360 22.220 1.00 81.69 217 PHE A CA 1
ATOM 1698 C C . PHE A 1 217 ? -2.258 5.849 22.027 1.00 81.69 217 PHE A C 1
ATOM 1700 O O . PHE A 1 217 ? -2.727 5.049 22.835 1.00 81.69 217 PHE A O 1
ATOM 1707 N N . LEU A 1 218 ? -1.514 5.467 20.987 1.00 85.75 218 LEU A N 1
ATOM 1708 C CA . LEU A 1 218 ? -1.244 4.071 20.642 1.00 85.75 218 LEU A CA 1
ATOM 1709 C C . LEU A 1 218 ? -0.392 3.357 21.694 1.00 85.75 218 LEU A C 1
ATOM 1711 O O . LEU A 1 218 ? -0.597 2.178 21.964 1.00 85.75 218 LEU A O 1
ATOM 1715 N N . LYS A 1 219 ? 0.552 4.066 22.320 1.00 87.50 219 LYS A N 1
ATOM 1716 C CA . LYS A 1 219 ? 1.479 3.472 23.295 1.00 87.50 219 LYS A CA 1
ATOM 1717 C C . LYS A 1 219 ? 0.907 3.359 24.700 1.00 87.50 219 LYS A C 1
ATOM 1719 O O . LYS A 1 219 ? 1.329 2.478 25.445 1.00 87.50 219 LYS A O 1
ATOM 1724 N N . ARG A 1 220 ? 0.005 4.259 25.094 1.00 87.12 220 ARG A N 1
ATOM 1725 C CA . ARG A 1 220 ? -0.493 4.323 26.473 1.00 87.12 220 ARG A CA 1
ATOM 1726 C C . ARG A 1 220 ? -1.453 3.178 26.786 1.00 87.12 220 ARG A C 1
ATOM 1728 O O . ARG A 1 220 ? -1.301 2.530 27.818 1.00 87.12 220 ARG A O 1
ATOM 1735 N N . HIS A 1 221 ? -2.398 2.919 25.885 1.00 90.75 221 HIS A N 1
ATOM 1736 C CA . HIS A 1 221 ? -3.358 1.823 26.004 1.00 90.75 221 HIS A CA 1
ATOM 1737 C C . HIS A 1 221 ? -3.505 1.096 24.657 1.00 90.75 221 HIS A C 1
ATOM 1739 O O . HIS A 1 221 ? -4.531 1.246 23.987 1.00 90.75 221 HIS A O 1
ATOM 1745 N N . PRO A 1 222 ? -2.480 0.333 24.232 1.00 93.88 222 PRO A N 1
ATOM 1746 C CA . PRO A 1 222 ? -2.541 -0.432 22.995 1.00 93.88 222 PRO A CA 1
ATOM 1747 C C . PRO A 1 222 ? -3.604 -1.525 23.091 1.00 93.88 222 PRO A C 1
ATOM 1749 O O . PRO A 1 222 ? -3.798 -2.148 24.144 1.00 93.88 222 PRO A O 1
ATOM 1752 N N . CYS A 1 223 ? -4.259 -1.802 21.971 1.00 94.62 223 CYS A N 1
ATOM 1753 C CA . CYS A 1 223 ? -5.193 -2.909 21.860 1.00 94.62 223 CYS A CA 1
ATOM 1754 C C . CYS A 1 223 ? -5.017 -3.657 20.539 1.00 94.62 223 CYS A C 1
ATOM 1756 O O . CYS A 1 223 ? -4.352 -3.206 19.610 1.00 94.62 223 CYS A O 1
ATOM 1758 N N . ARG A 1 224 ? -5.595 -4.854 20.472 1.00 94.75 224 ARG A N 1
ATOM 1759 C CA . ARG A 1 224 ? -5.563 -5.708 19.284 1.00 94.75 224 ARG A CA 1
ATOM 1760 C C . ARG A 1 224 ? -6.949 -6.214 18.942 1.00 94.75 224 ARG A C 1
ATOM 1762 O O . ARG A 1 224 ? -7.767 -6.451 19.833 1.00 94.75 224 ARG A O 1
ATOM 1769 N N . VAL A 1 225 ? -7.179 -6.453 17.658 1.00 95.19 225 VAL A N 1
ATOM 1770 C CA . VAL A 1 225 ? -8.378 -7.150 17.191 1.00 95.19 225 VAL A CA 1
ATOM 1771 C C . VAL A 1 225 ? -8.297 -8.613 17.625 1.00 95.19 225 VAL A C 1
ATOM 1773 O O . VAL A 1 225 ? -7.319 -9.304 17.350 1.00 95.19 225 VAL A O 1
ATOM 1776 N N . VAL A 1 226 ? -9.321 -9.092 18.328 1.00 95.06 226 VAL A N 1
ATOM 1777 C CA . VAL A 1 226 ? -9.469 -10.509 18.697 1.00 95.06 226 VAL A CA 1
ATOM 1778 C C . VAL A 1 226 ? -10.321 -11.233 17.670 1.00 95.06 226 VAL A C 1
ATOM 1780 O O . VAL A 1 226 ? -10.023 -12.364 17.291 1.00 95.06 226 VAL A O 1
ATOM 1783 N N . ARG A 1 227 ? -11.416 -10.596 17.252 1.00 94.12 227 ARG A N 1
ATOM 1784 C CA . ARG A 1 227 ? -12.368 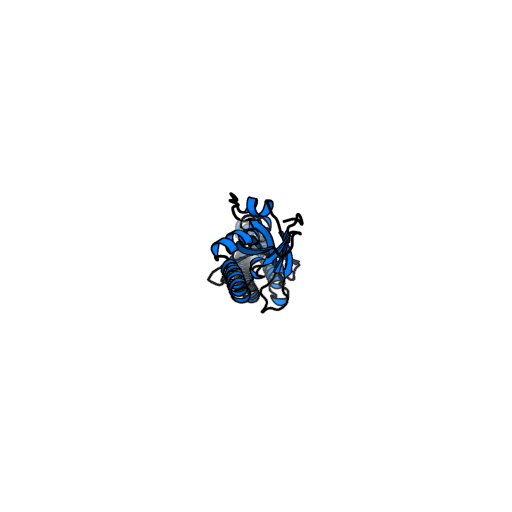-11.163 16.303 1.00 94.12 227 ARG A CA 1
ATOM 1785 C C . ARG A 1 227 ? -13.150 -10.051 15.626 1.00 94.12 227 ARG A C 1
ATOM 1787 O O . ARG A 1 227 ? -13.538 -9.085 16.273 1.00 94.12 227 ARG A O 1
ATOM 1794 N N . THR A 1 228 ? -13.447 -10.237 14.353 1.00 93.75 228 THR A N 1
ATOM 1795 C CA . THR A 1 228 ? -14.436 -9.450 13.617 1.00 93.75 228 THR A CA 1
ATOM 1796 C C . THR A 1 228 ? -15.627 -10.337 13.277 1.00 93.75 228 THR A C 1
ATOM 1798 O O . THR A 1 228 ? -15.502 -11.561 13.165 1.00 93.75 228 THR A O 1
ATOM 1801 N N . ALA A 1 229 ? -16.809 -9.743 13.156 1.00 91.62 229 ALA A N 1
ATOM 1802 C CA . ALA A 1 229 ? -17.968 -10.458 12.652 1.00 91.62 229 ALA A CA 1
ATOM 1803 C C . ALA A 1 229 ? -17.728 -10.882 11.193 1.00 91.62 229 ALA A C 1
ATOM 1805 O O . ALA A 1 229 ? -17.313 -10.069 10.364 1.00 91.62 229 ALA A O 1
ATOM 1806 N N . GLY A 1 230 ? -17.988 -12.161 10.900 1.00 86.19 230 GLY A N 1
ATOM 1807 C CA . GLY A 1 230 ? -17.791 -12.739 9.566 1.00 86.19 230 GLY A CA 1
ATOM 1808 C C . GLY A 1 230 ? -18.925 -12.442 8.582 1.00 86.19 230 GLY A C 1
ATOM 1809 O O . GLY A 1 230 ? -18.688 -12.428 7.380 1.00 86.19 230 GLY A O 1
ATOM 1810 N N . ALA A 1 231 ? -20.138 -12.176 9.077 1.00 89.94 231 ALA A N 1
ATOM 1811 C CA . ALA A 1 231 ? -21.264 -11.764 8.238 1.00 89.94 231 ALA A CA 1
ATOM 1812 C C . ALA A 1 231 ? -21.041 -10.338 7.714 1.00 89.94 231 ALA A C 1
ATOM 1814 O O . ALA A 1 231 ? -20.651 -9.446 8.475 1.00 89.94 231 ALA A O 1
ATOM 1815 N N . GLN A 1 232 ? -21.277 -10.108 6.423 1.00 81.75 232 GLN A N 1
ATOM 1816 C CA . GLN A 1 232 ? -20.968 -8.828 5.782 1.00 81.75 232 GLN A CA 1
ATOM 1817 C C . GLN A 1 232 ? -21.863 -7.706 6.321 1.00 81.75 232 GLN A C 1
ATOM 1819 O O . GLN A 1 232 ? -21.386 -6.595 6.537 1.00 81.75 232 GLN A O 1
ATOM 1824 N N . GLU A 1 233 ? -23.108 -8.032 6.653 1.00 89.50 233 GLU A N 1
ATOM 1825 C CA . GLU A 1 233 ? -24.109 -7.122 7.230 1.00 89.50 233 GLU A CA 1
ATOM 1826 C C . GLU A 1 233 ? -23.878 -6.790 8.715 1.00 89.50 233 GLU A C 1
ATOM 1828 O O . GLU A 1 233 ? -24.524 -5.891 9.251 1.00 89.50 233 GLU A O 1
ATOM 1833 N N . VAL A 1 234 ? -22.952 -7.477 9.394 1.00 92.44 234 VAL A N 1
ATOM 1834 C CA . VAL A 1 234 ? -22.660 -7.235 10.813 1.00 92.44 234 VAL A CA 1
ATOM 1835 C C . VAL A 1 234 ? -21.374 -6.428 10.957 1.00 92.44 234 VAL A C 1
ATOM 1837 O O . VAL A 1 234 ? -20.270 -6.924 10.741 1.00 92.44 234 VAL A O 1
ATOM 1840 N N . ASP A 1 235 ? -21.515 -5.179 11.386 1.00 94.94 235 ASP A N 1
ATOM 1841 C CA . ASP A 1 235 ? -20.403 -4.262 11.620 1.00 94.94 235 ASP A CA 1
ATOM 1842 C C . ASP A 1 235 ? -19.952 -4.292 13.086 1.00 94.94 235 ASP A C 1
ATOM 1844 O O . ASP A 1 235 ? -20.156 -3.346 13.841 1.00 94.94 235 ASP A O 1
ATOM 1848 N N . LEU A 1 236 ? -19.358 -5.413 13.506 1.00 96.38 236 LEU A N 1
ATOM 1849 C CA . LEU A 1 236 ? -18.931 -5.620 14.891 1.00 96.38 236 LEU A CA 1
ATOM 1850 C C . LEU A 1 236 ? -17.523 -6.211 14.977 1.00 96.38 236 LEU A C 1
ATOM 1852 O O . LEU A 1 236 ? -17.172 -7.137 14.239 1.00 96.38 236 LEU A O 1
ATOM 1856 N N . ALA A 1 237 ? -16.734 -5.716 15.923 1.00 97.25 237 ALA A N 1
ATOM 1857 C CA . ALA A 1 237 ? -15.420 -6.234 16.263 1.00 97.25 237 ALA A CA 1
ATOM 1858 C C . ALA A 1 237 ? -15.206 -6.266 17.778 1.00 97.25 237 ALA A C 1
ATOM 1860 O O . ALA A 1 237 ? -15.644 -5.385 18.518 1.00 97.25 237 ALA A O 1
ATOM 1861 N N . LEU A 1 238 ? -14.495 -7.301 18.217 1.00 97.00 238 LEU A N 1
ATOM 1862 C CA . LEU A 1 238 ? -14.000 -7.460 19.572 1.00 97.00 238 LEU A CA 1
ATOM 1863 C C . LEU A 1 238 ? -12.521 -7.076 19.604 1.00 97.00 238 LEU A C 1
ATOM 1865 O O . LEU A 1 238 ? -11.700 -7.693 18.916 1.00 97.00 238 LEU A O 1
ATOM 1869 N N . LEU A 1 239 ? -12.190 -6.097 20.438 1.00 96.88 239 LEU A N 1
ATOM 1870 C CA . LEU A 1 239 ? -10.826 -5.695 20.755 1.00 96.88 239 LEU A CA 1
ATOM 1871 C C . LEU A 1 239 ? -10.428 -6.189 22.148 1.00 96.88 239 LEU A C 1
ATOM 1873 O O . LEU A 1 239 ? -11.269 -6.514 22.989 1.00 96.88 239 LEU A O 1
ATOM 1877 N N . LYS A 1 240 ? -9.122 -6.217 22.400 1.00 96.06 240 LYS A N 1
ATOM 1878 C CA . LYS A 1 240 ? -8.549 -6.525 23.711 1.00 96.06 240 LYS A CA 1
ATOM 1879 C C . LYS A 1 240 ? -7.379 -5.605 24.004 1.00 96.06 240 LYS A C 1
ATOM 1881 O O . LYS A 1 240 ? -6.491 -5.487 23.159 1.00 96.06 240 LYS A O 1
ATOM 1886 N N . LEU A 1 241 ? -7.366 -4.994 25.187 1.00 94.62 241 LEU A N 1
ATOM 1887 C CA . LEU A 1 241 ? -6.183 -4.305 25.701 1.00 94.62 241 LEU A CA 1
ATOM 1888 C C . LEU A 1 241 ? -5.009 -5.277 25.805 1.00 94.62 241 LEU A C 1
ATOM 1890 O O . LEU A 1 241 ? -5.157 -6.382 26.324 1.00 94.62 241 LEU A O 1
ATOM 1894 N N . THR A 1 242 ? -3.827 -4.853 25.367 1.00 89.06 242 THR A N 1
ATOM 1895 C CA . THR A 1 242 ? -2.621 -5.694 25.420 1.00 89.06 242 THR A CA 1
ATOM 1896 C C . THR A 1 242 ? -2.186 -5.992 26.858 1.00 89.06 242 THR A C 1
ATOM 1898 O O . THR A 1 242 ? -1.618 -7.047 27.114 1.00 89.06 242 THR A O 1
ATOM 1901 N N . ASN A 1 243 ? -2.507 -5.102 27.804 1.00 82.19 243 ASN A N 1
ATOM 1902 C CA . ASN A 1 243 ? -2.190 -5.267 29.227 1.00 82.19 243 ASN A CA 1
ATOM 1903 C C . ASN A 1 243 ? -3.263 -6.059 30.006 1.00 82.19 243 ASN A C 1
ATOM 1905 O O . ASN A 1 243 ? -3.114 -6.245 31.208 1.00 82.19 243 ASN A O 1
ATOM 1909 N N . GLU A 1 244 ? -4.338 -6.500 29.339 1.00 71.38 244 GLU A N 1
ATOM 1910 C CA . GLU A 1 244 ? -5.404 -7.376 29.866 1.00 71.38 244 GLU A CA 1
ATOM 1911 C C . GLU A 1 244 ? -6.138 -6.911 31.143 1.00 71.38 244 GLU A C 1
ATOM 1913 O O . GLU A 1 244 ? -6.815 -7.709 31.794 1.00 71.38 244 GLU A O 1
ATOM 1918 N N . VAL A 1 245 ? -6.062 -5.622 31.481 1.00 66.62 245 VAL A N 1
ATOM 1919 C CA . VAL A 1 245 ? -6.763 -5.004 32.618 1.00 66.62 245 VAL A CA 1
ATOM 1920 C C . VAL A 1 245 ? -7.272 -3.623 32.204 1.00 66.62 245 VAL A C 1
ATOM 1922 O O . VAL A 1 245 ? -6.581 -2.921 31.459 1.00 66.62 245 VAL A O 1
ATOM 1925 N N . THR A 1 246 ? -8.483 -3.285 32.654 1.00 61.16 246 THR A N 1
ATOM 1926 C CA . THR A 1 246 ? -9.143 -1.984 32.448 1.00 61.16 246 THR A CA 1
ATOM 1927 C C . THR A 1 246 ? -8.585 -0.902 33.370 1.00 61.16 246 THR A C 1
ATOM 1929 O O . THR A 1 246 ? -8.394 -1.190 34.573 1.00 61.16 246 THR A O 1
#

Radius of gyration: 33.95 Å; chains: 1; bounding box: 93×29×115 Å

pLDDT: mean 88.7, std 9.62, range [52.78, 98.06]

Sequence (246 aa):
MKKILFLSVLAAVLLCACKKPEQLYDEQKSGVVMVINKYYYEMKLPSGYTLYFTGLDEDGNIQNFTEDVKEVKKNPAVSYGTAFFIDEKGGLLTNRHVASPPIDRDLVKKNFTAIMSALQQRAGAYMEELRNAYAQAEAEANSIVGYDEYGDLVTTDEERLQELVAAAKQMEQEYEEAQNAVEMLEQIKDPRGIEINPVCELGIALEGSSPKSENEFLKRHPCRVVRTAGAQEVDLALLKLTNEVT